Protein AF-A0A3L7Q7X4-F1 (afdb_monomer)

Mean predicted aligned error: 10.31 Å

Secondary structure (DSSP, 8-state):
--TTHHHHHHHIIIIIHHHHHHTT--HHHHHHHHHHT--TT---HHHHHHHHHTHHHHHHHHHHHTT-HHHHHHHHHHHHHHHHHHHHHH---TTHHHHHHHHHHHHHHHHHTTSSSGGG--TTS-HHHHHHHHHHHHHHHHHHTS-------PPP-----HHHHGGG----------

Structure (mmCIF, N/CA/C/O backbone):
data_AF-A0A3L7Q7X4-F1
#
_entry.id   AF-A0A3L7Q7X4-F1
#
loop_
_atom_site.group_PDB
_atom_site.id
_atom_site.type_symbol
_atom_site.label_atom_id
_atom_site.label_alt_id
_atom_site.label_comp_id
_atom_site.label_asym_id
_atom_site.label_entity_id
_atom_site.label_seq_id
_atom_site.pdbx_PDB_ins_code
_atom_site.Cartn_x
_atom_site.Cartn_y
_atom_site.Cartn_z
_atom_site.occupancy
_atom_site.B_iso_or_equiv
_atom_site.auth_seq_id
_atom_site.auth_comp_id
_atom_site.auth_asym_id
_atom_site.auth_atom_id
_atom_site.pdbx_PDB_model_num
ATOM 1 N N . MET A 1 1 ? -22.133 4.021 12.819 1.00 57.00 1 MET A N 1
ATOM 2 C CA . MET A 1 1 ? -20.906 3.279 12.451 1.00 57.00 1 MET A CA 1
ATOM 3 C C . MET A 1 1 ? -21.285 2.149 11.522 1.00 57.00 1 MET A C 1
ATOM 5 O O . MET A 1 1 ? -22.210 1.407 11.841 1.00 57.00 1 MET A O 1
ATOM 9 N N . LYS A 1 2 ? -20.624 2.045 10.367 1.00 69.38 2 LYS A N 1
ATOM 10 C CA . LYS A 1 2 ? -20.862 0.939 9.426 1.00 69.38 2 LYS A CA 1
ATOM 11 C C . LYS 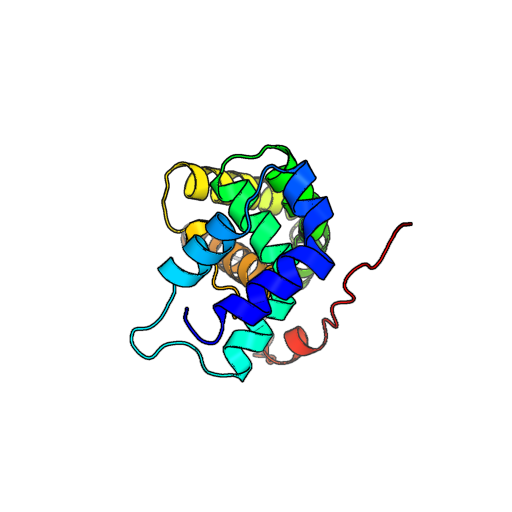A 1 2 ? -20.269 -0.351 10.011 1.00 69.38 2 LYS A C 1
ATOM 13 O O . LYS A 1 2 ? -19.273 -0.296 10.728 1.00 69.38 2 LYS A O 1
ATOM 18 N N . ARG A 1 3 ? -20.868 -1.514 9.714 1.00 80.25 3 ARG A N 1
ATOM 19 C CA . ARG A 1 3 ? -20.491 -2.822 10.307 1.00 80.25 3 ARG A CA 1
ATOM 20 C C . ARG A 1 3 ? -19.000 -3.175 10.164 1.00 80.25 3 ARG A C 1
ATOM 22 O O . ARG A 1 3 ? -18.473 -3.869 11.024 1.00 80.25 3 ARG A O 1
ATOM 29 N N . TRP A 1 4 ? -18.330 -2.676 9.125 1.00 86.00 4 TRP A N 1
ATOM 30 C CA . TRP A 1 4 ? -16.916 -2.942 8.831 1.00 86.00 4 TRP A CA 1
ATOM 31 C C . TRP A 1 4 ? -15.928 -2.010 9.559 1.00 86.00 4 TRP A C 1
ATOM 33 O O . TRP A 1 4 ? -14.766 -2.370 9.737 1.00 86.00 4 TRP A O 1
ATOM 43 N N . GLU A 1 5 ? -16.369 -0.839 10.033 1.00 90.12 5 GLU A N 1
ATOM 44 C CA . GLU A 1 5 ? -15.478 0.151 10.661 1.00 90.12 5 GLU A CA 1
ATOM 45 C C . GLU A 1 5 ? -14.975 -0.326 12.030 1.00 90.12 5 GLU A C 1
ATOM 47 O O . GLU A 1 5 ? -13.821 -0.091 12.382 1.00 90.12 5 GLU A O 1
ATOM 52 N N . THR A 1 6 ? -15.818 -1.009 12.814 1.00 90.06 6 THR A N 1
ATOM 53 C CA . THR A 1 6 ? -15.429 -1.506 14.146 1.00 90.06 6 THR A CA 1
ATOM 54 C C . THR A 1 6 ? -14.336 -2.581 14.067 1.00 90.06 6 THR A C 1
ATOM 56 O O . THR A 1 6 ? -13.335 -2.435 14.771 1.00 90.06 6 THR A O 1
ATOM 59 N N . PRO A 1 7 ? -14.464 -3.636 13.233 1.00 88.88 7 PRO A N 1
ATOM 60 C CA . PRO A 1 7 ? -13.389 -4.607 13.031 1.00 88.88 7 PRO A CA 1
ATOM 61 C C . PRO A 1 7 ? -12.086 -3.981 12.528 1.00 88.88 7 PRO A C 1
ATOM 63 O O . PRO A 1 7 ? -11.025 -4.325 13.044 1.00 88.88 7 PRO A O 1
ATOM 66 N N . LEU A 1 8 ? -12.157 -3.031 11.586 1.00 91.12 8 LEU A N 1
ATOM 67 C CA . LEU A 1 8 ? -10.970 -2.341 11.077 1.00 91.12 8 LEU A CA 1
ATOM 68 C C . LEU A 1 8 ? -10.269 -1.537 12.176 1.00 91.12 8 LEU A C 1
ATOM 70 O O . LEU A 1 8 ? -9.062 -1.659 12.347 1.00 91.12 8 LEU A O 1
ATOM 74 N N . ARG A 1 9 ? -11.020 -0.754 12.964 1.00 94.12 9 ARG A N 1
ATOM 75 C CA . ARG A 1 9 ? -10.455 0.010 14.089 1.00 94.12 9 ARG A CA 1
ATOM 76 C C . ARG A 1 9 ? -9.777 -0.903 15.106 1.00 94.12 9 ARG A C 1
ATOM 78 O O . ARG A 1 9 ? -8.709 -0.565 15.601 1.00 94.12 9 ARG A O 1
ATOM 85 N N . ARG A 1 10 ? -10.371 -2.064 15.404 1.00 93.25 10 ARG A N 1
ATOM 86 C CA . ARG A 1 10 ? -9.751 -3.052 16.300 1.00 93.25 10 ARG A CA 1
ATOM 87 C C . ARG A 1 10 ? -8.427 -3.566 15.738 1.00 93.25 10 ARG A C 1
ATOM 89 O O . ARG A 1 10 ? -7.438 -3.487 16.453 1.00 93.25 10 ARG A O 1
ATOM 96 N N . ALA A 1 11 ? -8.409 -4.008 14.479 1.00 92.00 11 ALA A N 1
ATOM 97 C CA . ALA A 1 11 ? -7.190 -4.486 13.821 1.00 92.00 11 ALA A CA 1
ATOM 98 C C . ALA A 1 11 ? -6.114 -3.397 13.724 1.00 92.00 11 ALA A C 1
ATOM 100 O O . ALA A 1 11 ? -4.935 -3.663 13.925 1.00 92.00 11 ALA A O 1
ATOM 101 N N . PHE A 1 12 ? -6.511 -2.141 13.503 1.00 95.19 12 PHE A N 1
ATOM 102 C CA . PHE A 1 12 ? -5.582 -1.016 13.517 1.00 95.19 12 PHE A CA 1
ATOM 103 C C . PHE A 1 12 ? -4.866 -0.917 14.864 1.00 95.19 12 PHE A C 1
ATOM 105 O O . PHE A 1 12 ? -3.643 -0.875 14.898 1.00 95.19 12 PHE A O 1
ATOM 112 N N . PHE A 1 13 ? -5.598 -0.915 15.981 1.00 93.88 13 PHE A N 1
ATOM 113 C CA . PHE A 1 13 ? -4.974 -0.782 17.299 1.00 93.88 13 PHE A CA 1
ATOM 114 C C . PHE A 1 13 ? -4.226 -2.041 17.752 1.00 93.88 13 PHE A C 1
ATOM 116 O O . PHE A 1 13 ? -3.233 -1.905 18.465 1.00 93.88 13 PHE A O 1
ATOM 123 N N . SER A 1 14 ? -4.667 -3.240 17.358 1.00 92.56 14 SER A N 1
ATOM 124 C CA . SER A 1 14 ? -3.994 -4.488 17.738 1.00 92.56 14 SER A CA 1
ATOM 125 C C . SER A 1 14 ? -2.744 -4.769 16.905 1.00 92.56 14 SER A C 1
ATOM 127 O O . SER A 1 14 ? -1.716 -5.135 17.472 1.00 92.56 14 SER A O 1
ATOM 129 N N . ASP A 1 15 ? -2.817 -4.558 15.589 1.00 90.44 15 ASP A N 1
ATOM 130 C CA . ASP A 1 15 ? -1.846 -5.116 14.640 1.00 90.44 15 ASP A CA 1
ATOM 131 C C . ASP A 1 15 ? -0.963 -4.027 14.015 1.00 90.44 15 ASP A C 1
ATOM 133 O O . ASP A 1 15 ? 0.223 -4.250 13.782 1.00 90.44 15 ASP A O 1
ATOM 137 N N . ALA A 1 16 ? -1.512 -2.829 13.775 1.00 92.69 16 ALA A N 1
ATOM 138 C CA . ALA A 1 16 ? -0.828 -1.763 13.037 1.00 92.69 16 ALA A CA 1
ATOM 139 C C . ALA A 1 16 ? -0.485 -0.521 13.874 1.00 92.69 16 ALA A C 1
ATOM 141 O O . ALA A 1 16 ? 0.232 0.350 13.396 1.00 92.69 16 ALA A O 1
ATOM 142 N N . GLY A 1 17 ? -0.954 -0.413 15.120 1.00 90.44 17 GLY A N 1
ATOM 143 C CA . GLY A 1 17 ? -0.965 0.854 15.860 1.00 90.44 17 GLY A CA 1
ATOM 144 C C . GLY A 1 17 ? 0.424 1.446 16.104 1.00 90.44 17 GLY A C 1
ATOM 145 O O . GLY A 1 17 ? 0.625 2.643 15.912 1.00 90.44 17 GLY A O 1
ATOM 146 N N . ARG A 1 18 ? 1.406 0.608 16.465 1.00 92.19 18 ARG A N 1
ATOM 147 C CA . ARG A 1 18 ? 2.806 1.044 16.632 1.00 92.19 18 ARG A CA 1
ATOM 148 C C . ARG A 1 18 ? 3.418 1.521 15.316 1.00 92.19 18 ARG A C 1
ATOM 150 O O . ARG A 1 18 ? 4.117 2.528 15.298 1.00 92.19 18 ARG A O 1
ATOM 157 N N . PHE A 1 19 ? 3.129 0.808 14.235 1.00 91.94 19 PHE A N 1
ATOM 158 C CA . PHE A 1 19 ? 3.625 1.125 12.903 1.00 91.94 19 PHE A CA 1
ATOM 159 C C . PHE A 1 19 ? 2.969 2.392 12.338 1.00 91.94 19 PHE A C 1
ATOM 161 O O . PHE A 1 19 ? 3.640 3.263 11.806 1.00 91.94 19 PHE A O 1
ATOM 168 N N . ALA A 1 20 ? 1.666 2.568 12.543 1.00 94.00 20 ALA A N 1
ATOM 169 C CA . ALA A 1 20 ? 0.952 3.781 12.164 1.00 94.00 20 ALA A CA 1
ATOM 170 C C . ALA A 1 20 ? 1.456 5.008 12.935 1.00 94.00 20 ALA A C 1
ATOM 172 O O . ALA A 1 20 ? 1.639 6.073 12.347 1.00 94.00 20 ALA A O 1
ATOM 173 N N . ALA A 1 21 ? 1.745 4.849 14.232 1.00 93.88 21 ALA A N 1
ATOM 174 C CA . ALA A 1 21 ? 2.273 5.922 15.067 1.00 93.88 21 ALA A CA 1
ATOM 175 C C . ALA A 1 21 ? 3.646 6.424 14.594 1.00 93.88 21 ALA A C 1
ATOM 177 O O . ALA A 1 21 ? 3.871 7.633 14.607 1.00 93.88 21 ALA A O 1
ATOM 178 N N . SER A 1 22 ? 4.542 5.543 14.127 1.00 92.06 22 SER A N 1
ATOM 179 C CA . SER A 1 22 ? 5.854 5.967 13.606 1.00 92.06 22 SER A CA 1
ATOM 180 C C . SER A 1 22 ? 5.760 6.778 12.308 1.00 92.06 22 SER A C 1
ATOM 182 O O . SER A 1 22 ? 6.694 7.507 11.981 1.00 92.06 22 SER A O 1
ATOM 184 N N . MET A 1 23 ? 4.633 6.686 11.596 1.00 92.31 23 MET A N 1
ATOM 185 C CA . MET A 1 23 ? 4.356 7.416 10.355 1.00 92.31 23 MET A CA 1
ATOM 186 C C . MET A 1 23 ? 3.348 8.564 10.531 1.00 92.31 23 MET A C 1
ATOM 188 O O . MET A 1 23 ? 3.027 9.240 9.559 1.00 92.31 23 MET A O 1
ATOM 192 N N . GLY A 1 24 ? 2.827 8.788 11.743 1.00 93.25 24 GLY A N 1
ATOM 193 C CA . GLY A 1 24 ? 1.806 9.810 12.005 1.00 93.25 24 GLY A CA 1
ATOM 194 C C . GLY A 1 24 ? 0.425 9.504 11.405 1.00 93.25 24 GLY A C 1
ATOM 195 O O . GLY A 1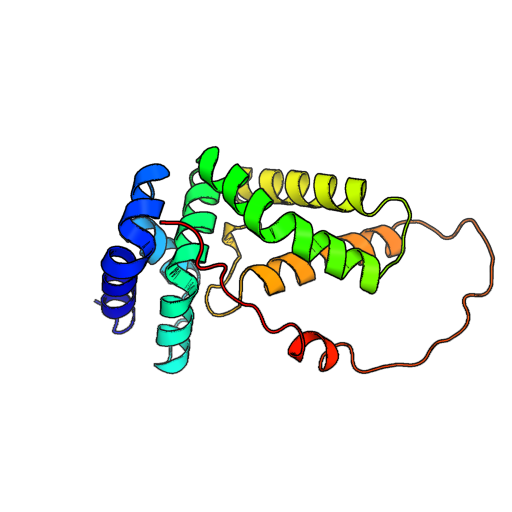 24 ? -0.407 10.403 11.297 1.00 93.25 24 GLY A O 1
ATOM 196 N N . VAL A 1 25 ? 0.158 8.250 11.032 1.00 96.12 25 VAL A N 1
ATOM 197 C CA . VAL A 1 25 ? -1.097 7.840 10.389 1.00 96.12 25 VAL A CA 1
ATOM 198 C C . VAL A 1 25 ? -2.160 7.553 11.444 1.00 96.12 25 VAL A C 1
ATOM 200 O O . VAL A 1 25 ? -1.963 6.747 12.353 1.00 96.12 25 VAL A O 1
ATOM 203 N N . SER A 1 26 ? -3.328 8.181 11.306 1.00 95.94 26 SER A N 1
ATOM 204 C CA . SER A 1 26 ? -4.474 7.928 12.180 1.00 95.94 26 SER A CA 1
ATOM 205 C C . SER A 1 26 ? -5.396 6.843 11.622 1.00 95.94 26 SER A C 1
ATOM 207 O O . SER A 1 26 ? -5.528 6.648 10.410 1.00 95.94 26 SER A O 1
ATOM 209 N N . VAL A 1 27 ? -6.117 6.169 12.520 1.00 95.62 27 VAL A N 1
ATOM 210 C CA . VAL A 1 27 ? -7.155 5.206 12.127 1.00 95.62 27 VAL A CA 1
ATOM 211 C C . VAL A 1 27 ? -8.274 5.868 11.318 1.00 95.62 27 VAL A C 1
ATOM 213 O O . VAL A 1 27 ? -8.853 5.243 10.433 1.00 95.62 27 VAL A O 1
ATOM 216 N N . ASP A 1 28 ? -8.567 7.142 11.589 1.00 95.56 28 ASP A N 1
ATOM 217 C CA . ASP A 1 28 ? -9.600 7.886 10.871 1.00 95.56 28 ASP A CA 1
ATOM 218 C C . ASP A 1 28 ? -9.199 8.148 9.419 1.00 95.56 28 ASP A C 1
ATOM 220 O O . ASP A 1 28 ? -10.060 8.090 8.544 1.00 95.56 28 ASP A O 1
ATOM 224 N N . ALA A 1 29 ? -7.906 8.342 9.145 1.00 95.00 29 ALA A N 1
ATOM 225 C CA . ALA A 1 29 ? -7.398 8.454 7.784 1.00 95.00 29 ALA A CA 1
ATOM 226 C C . ALA A 1 29 ? -7.536 7.130 7.011 1.00 95.00 29 ALA A C 1
ATOM 228 O O . ALA A 1 29 ? -8.025 7.129 5.884 1.00 95.00 29 ALA A O 1
ATOM 229 N N . CYS A 1 30 ? -7.231 5.993 7.647 1.00 94.75 30 CYS A N 1
ATOM 230 C CA . CYS A 1 30 ? -7.450 4.673 7.042 1.00 94.75 30 CYS A CA 1
ATOM 231 C C . CYS A 1 30 ? -8.944 4.424 6.757 1.00 94.75 30 CYS A C 1
ATOM 233 O O . CYS A 1 30 ? -9.316 3.941 5.690 1.00 94.75 30 CYS A O 1
ATOM 235 N N . VAL A 1 31 ? -9.829 4.786 7.696 1.00 94.31 31 VAL A N 1
ATOM 236 C CA . VAL A 1 31 ? -11.287 4.691 7.506 1.00 94.31 31 VAL A CA 1
ATOM 237 C C . VAL A 1 31 ? -11.758 5.616 6.382 1.00 94.31 31 VAL A C 1
ATOM 239 O O . VAL A 1 31 ? -12.635 5.223 5.614 1.00 94.31 31 VAL A O 1
ATOM 242 N N . ALA A 1 32 ? -11.198 6.822 6.268 1.00 93.12 32 ALA A N 1
ATOM 243 C CA . ALA A 1 32 ? -11.519 7.759 5.196 1.00 93.12 32 ALA A CA 1
ATOM 244 C C . ALA A 1 32 ? -11.122 7.205 3.819 1.00 93.12 32 ALA A C 1
ATOM 246 O O . ALA A 1 32 ? -11.944 7.258 2.907 1.00 93.12 32 ALA A O 1
ATOM 247 N N . HIS A 1 33 ? -9.936 6.594 3.698 1.00 93.25 33 HIS A N 1
ATOM 248 C CA . HIS A 1 33 ? -9.483 5.923 2.472 1.00 93.25 33 HIS A CA 1
ATOM 249 C C . HIS A 1 33 ? -10.452 4.815 2.045 1.00 93.25 33 HIS A C 1
ATOM 251 O O . HIS A 1 33 ? -10.990 4.838 0.943 1.00 93.25 33 HIS A O 1
ATOM 257 N N . VAL A 1 34 ? -10.777 3.889 2.956 1.00 92.81 34 VAL A N 1
ATOM 258 C CA . VAL A 1 34 ? -11.727 2.795 2.674 1.00 92.81 34 VAL A CA 1
ATOM 259 C C . VAL A 1 34 ? -13.118 3.335 2.319 1.00 92.81 34 VAL A C 1
ATOM 261 O O . VAL A 1 34 ? -13.813 2.782 1.468 1.00 92.81 34 VAL A O 1
ATOM 264 N N . ARG A 1 35 ? -13.545 4.428 2.962 1.00 90.81 35 ARG A N 1
ATOM 265 C CA . ARG A 1 35 ? -14.847 5.052 2.705 1.00 90.81 35 ARG A CA 1
ATOM 266 C C . ARG A 1 35 ? -14.909 5.728 1.337 1.00 90.81 35 ARG A C 1
ATOM 268 O O . ARG A 1 35 ? -15.970 5.684 0.726 1.00 90.81 35 ARG A O 1
ATOM 275 N N . ALA A 1 36 ? -13.817 6.322 0.861 1.00 89.69 36 ALA A N 1
ATOM 276 C CA . ALA A 1 36 ? -13.752 6.924 -0.472 1.00 89.69 36 ALA A CA 1
ATOM 277 C C . ALA A 1 36 ? -13.954 5.887 -1.592 1.00 89.69 36 ALA A C 1
ATOM 279 O O . ALA A 1 36 ? -14.452 6.220 -2.661 1.00 89.69 36 ALA A O 1
ATOM 280 N N . LEU A 1 37 ? -13.624 4.624 -1.313 1.00 84.56 37 LEU A N 1
ATOM 281 C CA . LEU A 1 37 ? -13.737 3.494 -2.238 1.00 84.56 37 LEU A CA 1
ATOM 282 C C . LEU A 1 37 ? -15.029 2.688 -2.052 1.00 84.56 37 LEU A C 1
ATOM 284 O O . LEU A 1 37 ? -15.232 1.660 -2.699 1.00 84.56 37 LEU A O 1
ATOM 288 N N . GLN A 1 38 ? -15.887 3.105 -1.120 1.00 80.44 38 GLN A N 1
ATOM 289 C CA . GLN A 1 38 ? -17.046 2.322 -0.736 1.00 80.44 38 GLN A CA 1
ATOM 290 C C . GLN A 1 38 ? -18.099 2.287 -1.863 1.00 80.44 38 GLN A C 1
ATOM 292 O O . GLN A 1 38 ? -18.556 3.346 -2.289 1.00 80.44 38 GLN A O 1
ATOM 297 N N . PRO A 1 39 ? -18.587 1.096 -2.262 1.00 71.75 39 PRO A N 1
ATOM 298 C CA . PRO A 1 39 ? -19.750 0.988 -3.137 1.00 71.75 39 PRO A CA 1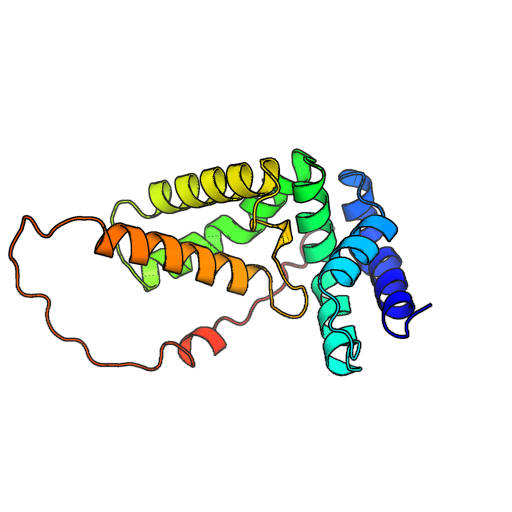
ATOM 299 C C . PRO A 1 39 ? -21.037 1.380 -2.393 1.00 71.75 39 PRO A C 1
ATOM 301 O O . PRO A 1 39 ? -21.158 1.159 -1.182 1.00 71.75 39 PRO A O 1
ATOM 304 N N . ASP A 1 40 ? -22.040 1.883 -3.118 1.00 68.81 40 ASP A N 1
ATOM 305 C CA . ASP A 1 40 ? -23.328 2.324 -2.551 1.00 68.81 40 ASP A CA 1
ATOM 306 C C . ASP A 1 40 ? -24.025 1.238 -1.708 1.00 68.81 40 ASP A C 1
ATOM 308 O O . ASP A 1 40 ? -24.649 1.530 -0.687 1.00 68.81 40 ASP A O 1
ATOM 312 N N . ALA A 1 41 ? -23.844 -0.035 -2.076 1.00 72.88 41 ALA A N 1
ATOM 313 C CA . ALA A 1 41 ? -24.385 -1.199 -1.369 1.00 72.88 41 ALA A CA 1
ATOM 314 C C . ALA A 1 41 ? -23.648 -1.556 -0.055 1.00 72.88 41 ALA A C 1
ATOM 316 O O . ALA A 1 41 ? -24.140 -2.363 0.735 1.00 72.88 41 ALA A O 1
ATOM 317 N N . GLY A 1 42 ? -22.484 -0.954 0.210 1.00 82.31 42 GLY A N 1
ATOM 318 C CA . GLY A 1 42 ? -21.602 -1.318 1.321 1.00 82.31 42 GLY A CA 1
ATOM 319 C C . GLY A 1 42 ? -20.797 -2.600 1.083 1.00 82.31 42 GLY A C 1
ATOM 320 O O . GLY A 1 42 ? -20.834 -3.181 0.005 1.00 82.31 42 GLY A O 1
ATOM 321 N N . PHE A 1 43 ? -20.035 -3.019 2.099 1.00 84.88 43 PHE A N 1
ATOM 322 C CA . PHE A 1 43 ? -19.193 -4.219 2.036 1.00 84.88 43 PHE A CA 1
ATOM 323 C C . PHE A 1 43 ? -19.898 -5.432 2.640 1.00 84.88 43 PHE A C 1
ATOM 325 O O . PHE A 1 43 ? -20.518 -5.342 3.706 1.00 84.88 43 PHE A O 1
ATOM 332 N N . SER A 1 44 ? -19.737 -6.580 1.989 1.00 87.69 44 SER A N 1
ATOM 333 C CA . SER A 1 44 ? -20.052 -7.886 2.563 1.00 87.69 44 SER A CA 1
ATOM 334 C C . SER A 1 44 ? -19.142 -8.209 3.759 1.00 87.69 44 SER A C 1
ATOM 336 O O . SER A 1 44 ? -18.119 -7.563 3.991 1.00 87.69 44 SER A O 1
ATOM 338 N N . VAL A 1 45 ? -19.500 -9.239 4.534 1.00 86.81 45 VAL A N 1
ATOM 339 C CA . VAL A 1 45 ? -18.686 -9.702 5.676 1.00 86.81 45 VAL A CA 1
ATOM 340 C C . VAL A 1 45 ? -17.294 -10.143 5.217 1.00 86.81 45 VAL A C 1
ATOM 342 O O . VAL A 1 45 ? -16.302 -9.770 5.833 1.00 86.81 45 VAL A O 1
ATOM 345 N N . PHE A 1 46 ? -17.219 -10.868 4.099 1.00 88.00 46 PHE A N 1
ATOM 346 C CA . PHE A 1 46 ? -15.957 -11.339 3.533 1.00 88.00 46 PHE A CA 1
ATOM 347 C C . PHE A 1 46 ? -15.053 -10.182 3.082 1.00 88.00 46 PHE A C 1
ATOM 349 O O . PHE A 1 46 ? -13.857 -10.172 3.375 1.00 88.00 46 PHE A O 1
ATOM 356 N N . GLU A 1 47 ? -15.617 -9.171 2.417 1.00 89.38 47 GLU A N 1
ATOM 357 C CA . GLU A 1 47 ? -14.857 -7.977 2.027 1.00 89.38 47 GLU A CA 1
ATOM 358 C C . GLU A 1 47 ? -14.374 -7.204 3.254 1.00 89.38 47 GLU A C 1
ATOM 360 O O . GLU A 1 47 ? -13.221 -6.792 3.294 1.00 89.38 47 GLU A O 1
ATOM 365 N N . ALA A 1 48 ? -15.213 -7.057 4.283 1.00 88.56 48 ALA A N 1
ATOM 366 C CA . ALA A 1 48 ? -14.819 -6.406 5.529 1.00 88.56 48 ALA A CA 1
ATOM 367 C C . ALA A 1 48 ? -13.658 -7.137 6.228 1.00 88.56 48 ALA A C 1
ATOM 369 O O . ALA A 1 48 ? -12.745 -6.485 6.734 1.00 88.56 48 ALA A O 1
ATOM 370 N N . ASP A 1 49 ? -13.661 -8.473 6.228 1.00 90.19 49 ASP A N 1
ATOM 371 C CA . ASP A 1 49 ? -12.549 -9.271 6.752 1.00 90.19 49 ASP A CA 1
ATOM 372 C C . ASP A 1 49 ? -11.280 -9.151 5.905 1.00 90.19 49 ASP A C 1
ATOM 374 O O . ASP A 1 49 ? -10.182 -9.086 6.458 1.00 90.19 49 ASP A O 1
ATOM 378 N N . THR A 1 50 ? -11.419 -9.058 4.584 1.00 90.81 50 THR A N 1
ATOM 379 C CA . THR A 1 50 ? -10.279 -8.832 3.683 1.00 90.81 50 THR A CA 1
ATOM 380 C C . THR A 1 50 ? -9.647 -7.464 3.941 1.00 90.81 50 THR A C 1
ATOM 382 O O . THR A 1 50 ? -8.446 -7.372 4.176 1.00 90.81 50 THR A O 1
ATOM 385 N N . ILE A 1 51 ? -10.466 -6.412 4.023 1.00 91.25 51 ILE A N 1
ATOM 386 C CA . ILE A 1 51 ? -10.023 -5.049 4.350 1.00 91.25 51 ILE A CA 1
ATOM 387 C C . ILE A 1 51 ? -9.319 -5.021 5.712 1.00 91.25 51 ILE A C 1
ATOM 389 O O . ILE A 1 51 ? -8.288 -4.370 5.872 1.00 91.25 51 ILE A O 1
ATOM 393 N N . ARG A 1 52 ? -9.854 -5.750 6.700 1.00 91.81 52 ARG A N 1
ATOM 394 C CA . ARG A 1 52 ? -9.244 -5.891 8.027 1.00 91.81 52 ARG A CA 1
ATOM 395 C C . ARG A 1 52 ? -7.868 -6.557 7.954 1.00 91.81 52 ARG A C 1
ATOM 397 O O . ARG A 1 52 ? -6.953 -6.107 8.635 1.00 91.81 52 ARG A O 1
ATOM 404 N N . ALA A 1 53 ? -7.717 -7.612 7.155 1.00 90.69 53 ALA A N 1
ATOM 405 C CA . ALA A 1 53 ? -6.438 -8.299 6.974 1.00 90.69 53 ALA A CA 1
ATOM 406 C C . ALA A 1 53 ? -5.378 -7.402 6.306 1.00 90.69 53 ALA A C 1
ATOM 408 O O . ALA A 1 53 ? -4.192 -7.540 6.590 1.00 90.69 53 ALA A O 1
ATOM 409 N N . SER A 1 54 ? -5.804 -6.440 5.485 1.00 93.00 54 SER A N 1
ATOM 410 C CA . SER A 1 54 ? -4.942 -5.463 4.810 1.00 93.00 54 SER A CA 1
ATOM 411 C C . SER A 1 54 ? -4.651 -4.199 5.632 1.00 93.00 54 SER A C 1
ATOM 413 O O . SER A 1 54 ? -4.245 -3.184 5.071 1.00 93.00 54 SER A O 1
ATOM 415 N N . VAL A 1 55 ? -4.838 -4.211 6.958 1.00 94.81 55 VAL A N 1
ATOM 416 C CA . VAL A 1 55 ? -4.691 -2.998 7.786 1.00 94.81 55 VAL A CA 1
ATOM 417 C C . VAL A 1 55 ? -3.275 -2.403 7.778 1.00 94.81 55 VAL A C 1
ATOM 419 O O . VAL A 1 55 ? -3.132 -1.184 7.797 1.00 94.81 55 VAL A O 1
ATOM 422 N N . LEU A 1 56 ? -2.228 -3.231 7.705 1.00 94.62 56 LEU A N 1
ATOM 423 C CA . LEU A 1 56 ? -0.841 -2.752 7.610 1.00 94.62 56 LEU A CA 1
ATOM 424 C C . LEU A 1 56 ? -0.575 -2.064 6.265 1.00 94.62 56 LEU A C 1
ATOM 426 O O . LEU A 1 56 ? -0.027 -0.963 6.236 1.00 94.62 56 LEU A O 1
ATOM 430 N N . ASP A 1 57 ? -1.039 -2.674 5.174 1.00 95.38 57 ASP A N 1
ATOM 431 C CA . ASP A 1 57 ? -0.972 -2.098 3.828 1.00 95.38 57 ASP A CA 1
ATOM 432 C C . ASP A 1 57 ? -1.764 -0.780 3.757 1.00 95.38 57 ASP A C 1
ATOM 434 O O . ASP A 1 57 ? -1.302 0.198 3.174 1.00 95.38 57 ASP A O 1
ATOM 438 N N . LEU A 1 58 ? -2.926 -0.710 4.420 1.00 95.62 58 LEU A N 1
ATOM 439 C CA . LEU A 1 58 ? -3.716 0.520 4.551 1.00 95.62 58 LEU A CA 1
ATOM 440 C C . LEU A 1 58 ? -2.957 1.633 5.255 1.00 95.62 58 LEU A C 1
ATOM 442 O O . LEU A 1 58 ? -3.014 2.777 4.806 1.00 95.62 58 LEU A O 1
ATOM 446 N N . VAL A 1 59 ? -2.235 1.317 6.325 1.00 96.81 59 VAL A N 1
ATOM 447 C CA . VAL A 1 59 ? -1.401 2.296 7.024 1.00 96.81 59 VAL A CA 1
ATOM 448 C C . VAL A 1 59 ? -0.275 2.798 6.120 1.00 96.81 59 VAL A C 1
ATOM 450 O O . VAL A 1 59 ? -0.073 4.008 6.044 1.00 96.81 59 VAL A O 1
ATOM 453 N N . LEU A 1 60 ? 0.406 1.906 5.391 1.00 95.94 60 LEU A N 1
ATOM 454 C CA . LEU A 1 60 ? 1.448 2.283 4.427 1.00 95.94 60 LEU A CA 1
ATOM 455 C C . LEU A 1 60 ? 0.914 3.206 3.339 1.00 95.94 60 LEU A C 1
ATOM 457 O O . LEU A 1 60 ? 1.475 4.273 3.097 1.00 95.94 60 LEU A O 1
ATOM 461 N N . VAL A 1 61 ? -0.182 2.805 2.698 1.00 96.88 61 VAL A N 1
ATOM 462 C CA . VAL A 1 61 ? -0.793 3.566 1.608 1.00 96.88 61 VAL A CA 1
ATOM 463 C C . VAL A 1 61 ? -1.276 4.922 2.101 1.00 96.88 61 VAL A C 1
ATOM 465 O O . VAL A 1 61 ? -0.961 5.938 1.487 1.00 96.88 61 VAL A O 1
ATOM 468 N N . THR A 1 62 ? -1.957 4.960 3.246 1.00 96.94 62 THR A N 1
ATOM 469 C CA . THR A 1 62 ? -2.426 6.216 3.843 1.00 96.94 62 THR A CA 1
ATOM 470 C C . THR A 1 62 ? -1.253 7.126 4.209 1.00 96.94 62 THR A C 1
ATOM 472 O O . THR A 1 62 ? -1.314 8.326 3.956 1.00 96.94 62 THR A O 1
ATOM 475 N N . GLY A 1 63 ? -0.161 6.574 4.745 1.00 96.25 63 GLY A N 1
ATOM 476 C CA . GLY A 1 63 ? 1.057 7.333 5.027 1.00 96.25 63 GLY A CA 1
ATOM 477 C C . GLY A 1 63 ? 1.688 7.918 3.762 1.00 96.25 63 GLY A C 1
ATOM 478 O O . GLY A 1 63 ? 2.063 9.087 3.751 1.00 96.25 63 GLY A O 1
ATOM 479 N N . CYS A 1 64 ? 1.745 7.148 2.672 1.00 96.62 64 CYS A N 1
ATOM 480 C CA . CYS A 1 64 ? 2.252 7.632 1.386 1.00 96.62 64 CYS A CA 1
ATOM 481 C C . CYS A 1 64 ? 1.378 8.755 0.812 1.00 96.62 64 CYS A C 1
ATOM 483 O O . CYS A 1 64 ? 1.905 9.757 0.335 1.00 96.62 64 CYS A O 1
ATOM 485 N N . VAL A 1 65 ? 0.053 8.606 0.907 1.00 95.44 65 VAL A N 1
ATOM 486 C CA . VAL A 1 65 ? -0.942 9.617 0.510 1.00 95.44 65 VAL A CA 1
ATOM 487 C C . VAL A 1 65 ? -0.822 10.898 1.343 1.00 95.44 65 VAL A C 1
ATOM 489 O O . VAL A 1 65 ? -1.027 11.990 0.827 1.00 95.44 65 VAL A O 1
ATOM 492 N N . GLN A 1 66 ? -0.451 10.787 2.619 1.00 94.06 66 GLN A N 1
ATOM 493 C CA . GLN A 1 66 ? -0.178 11.925 3.504 1.00 94.06 66 GLN A CA 1
ATOM 494 C C . GLN A 1 66 ? 1.246 12.487 3.353 1.00 94.06 66 GLN A C 1
ATOM 496 O O . GLN A 1 66 ? 1.659 13.335 4.143 1.00 94.06 66 GLN A O 1
ATOM 501 N N . HIS A 1 67 ? 1.997 12.024 2.350 1.00 92.69 67 HIS A N 1
ATOM 502 C CA . HIS A 1 67 ? 3.383 12.403 2.076 1.00 92.69 67 HIS A CA 1
ATOM 503 C C . HIS A 1 67 ? 4.356 12.130 3.235 1.00 92.69 67 HIS A C 1
ATOM 505 O O . HIS A 1 67 ? 5.363 12.824 3.378 1.00 92.69 67 HIS A O 1
ATOM 511 N N . ALA A 1 68 ? 4.100 11.106 4.056 1.00 92.75 68 ALA A N 1
ATOM 512 C CA . ALA A 1 68 ? 5.046 10.658 5.073 1.00 92.75 68 ALA A CA 1
ATOM 513 C C . ALA A 1 68 ? 6.271 9.999 4.394 1.00 92.75 68 ALA A C 1
ATOM 515 O O . ALA A 1 68 ? 6.124 8.945 3.764 1.00 92.75 68 ALA A O 1
ATOM 516 N N . PRO A 1 69 ? 7.497 10.554 4.517 1.00 90.12 69 PRO A N 1
ATOM 517 C CA . PRO A 1 69 ? 8.676 10.014 3.828 1.00 90.12 69 PRO A CA 1
ATOM 518 C C . PRO A 1 69 ? 9.020 8.577 4.244 1.00 90.12 69 PRO A C 1
ATOM 520 O O . PRO A 1 69 ? 9.498 7.773 3.437 1.00 90.12 69 PRO A O 1
ATOM 523 N N . GLN A 1 70 ? 8.755 8.239 5.509 1.00 93.06 70 GLN A N 1
ATOM 524 C CA . GLN A 1 70 ? 8.971 6.899 6.049 1.00 93.06 70 GLN A CA 1
ATOM 525 C C . GLN A 1 70 ? 8.055 5.876 5.370 1.00 93.06 70 GLN A C 1
ATOM 527 O O . GLN A 1 70 ? 8.511 4.785 5.047 1.00 93.06 70 GLN A O 1
ATOM 532 N N . ALA A 1 71 ? 6.802 6.240 5.080 1.00 94.94 71 ALA A N 1
ATOM 533 C CA . ALA A 1 71 ? 5.842 5.337 4.451 1.00 94.94 71 ALA A CA 1
ATOM 534 C C . ALA A 1 71 ? 6.287 4.929 3.039 1.00 94.94 71 ALA A C 1
ATOM 536 O O . ALA A 1 71 ? 6.251 3.748 2.702 1.00 94.94 71 ALA A O 1
ATOM 537 N N . TRP A 1 72 ? 6.797 5.877 2.244 1.00 95.00 72 TRP A N 1
ATOM 538 C CA . TRP A 1 72 ? 7.362 5.585 0.921 1.00 95.00 72 TRP A CA 1
ATOM 539 C C . TRP A 1 72 ? 8.597 4.689 0.991 1.00 95.00 72 TRP A C 1
ATOM 541 O O . TRP A 1 72 ? 8.758 3.785 0.168 1.00 95.00 72 TRP A O 1
ATOM 551 N N . SER A 1 73 ? 9.461 4.929 1.977 1.00 94.00 73 SER A N 1
ATOM 552 C CA . SER A 1 73 ? 10.664 4.122 2.192 1.00 94.00 73 SER A CA 1
ATOM 553 C C . SER A 1 73 ? 10.299 2.678 2.546 1.00 94.00 73 SER A C 1
ATOM 555 O O . SER A 1 73 ? 10.816 1.746 1.931 1.00 94.00 73 SER A O 1
ATOM 557 N N . GLU A 1 74 ? 9.348 2.494 3.463 1.00 94.75 74 GLU A N 1
ATOM 558 C CA . GLU A 1 74 ? 8.835 1.183 3.866 1.00 94.75 74 GLU A CA 1
ATOM 559 C C . GLU A 1 74 ? 8.108 0.467 2.727 1.00 94.75 74 GLU A C 1
ATOM 561 O O . GLU A 1 74 ? 8.371 -0.705 2.460 1.00 94.75 74 GLU A O 1
ATOM 566 N N . LEU A 1 75 ? 7.252 1.173 1.985 1.00 95.62 75 LEU A N 1
ATOM 567 C CA . LEU A 1 75 ? 6.546 0.611 0.836 1.00 95.62 75 LEU A CA 1
ATOM 568 C C . LEU A 1 75 ? 7.538 0.071 -0.208 1.00 95.62 75 LEU A C 1
ATOM 570 O O . LEU A 1 75 ? 7.423 -1.072 -0.663 1.00 95.62 75 LEU A O 1
ATOM 574 N N . ARG A 1 76 ? 8.558 0.866 -0.555 1.00 95.44 76 ARG A N 1
ATOM 575 C CA . ARG A 1 76 ? 9.616 0.436 -1.477 1.00 95.44 76 ARG A CA 1
ATOM 576 C C . ARG A 1 76 ? 10.389 -0.751 -0.910 1.00 95.44 76 ARG A C 1
ATOM 578 O O . ARG A 1 76 ? 10.606 -1.713 -1.648 1.00 95.44 76 ARG A O 1
ATOM 585 N N . LEU A 1 77 ? 10.775 -0.722 0.364 1.00 93.06 77 LEU A N 1
ATOM 586 C CA . LEU A 1 77 ? 11.515 -1.810 1.009 1.00 93.06 77 LEU A CA 1
ATOM 587 C C . LEU A 1 77 ? 10.738 -3.135 0.952 1.00 93.06 77 LEU A C 1
ATOM 589 O O . LEU A 1 77 ? 11.290 -4.170 0.575 1.00 93.06 77 LEU A O 1
ATOM 593 N N . GLN A 1 78 ? 9.443 -3.099 1.263 1.00 92.31 78 GLN A N 1
ATOM 594 C CA . GLN A 1 78 ? 8.605 -4.294 1.349 1.00 92.31 78 GLN A CA 1
ATOM 595 C C . GLN A 1 78 ? 8.267 -4.897 -0.021 1.00 92.31 78 GLN A C 1
ATOM 597 O O . GLN A 1 78 ? 8.140 -6.123 -0.139 1.00 92.31 78 GLN A O 1
ATOM 602 N N . HIS A 1 79 ? 8.139 -4.075 -1.067 1.00 94.06 79 HIS A N 1
ATOM 603 C CA . HIS A 1 79 ? 7.621 -4.535 -2.360 1.00 94.06 79 HIS A CA 1
ATOM 604 C C . HIS A 1 79 ? 8.648 -4.577 -3.496 1.00 94.06 79 HIS A C 1
ATOM 606 O O . HIS A 1 79 ? 8.469 -5.372 -4.417 1.00 94.06 79 HIS A O 1
ATOM 612 N N . SER A 1 80 ? 9.743 -3.809 -3.450 1.00 92.12 80 SER A N 1
ATOM 613 C CA . SER A 1 80 ? 10.663 -3.693 -4.600 1.00 92.12 80 SER A CA 1
ATOM 614 C C . SER A 1 80 ? 11.287 -5.017 -5.021 1.00 92.12 80 SER A C 1
ATOM 616 O O . SER A 1 80 ? 11.402 -5.288 -6.215 1.00 92.12 80 SER A O 1
ATOM 618 N N . TRP A 1 81 ? 11.683 -5.858 -4.062 1.00 89.00 81 TRP A N 1
ATOM 619 C CA . TRP A 1 81 ? 12.302 -7.145 -4.379 1.00 89.00 81 TRP A CA 1
ATOM 620 C C . TRP A 1 81 ? 11.315 -8.089 -5.078 1.00 89.00 81 TRP A C 1
ATOM 622 O O . TRP A 1 81 ? 11.660 -8.680 -6.098 1.00 89.00 81 TRP A O 1
ATOM 632 N N . ARG A 1 82 ? 10.066 -8.146 -4.592 1.00 86.69 82 ARG A N 1
ATOM 633 C CA . ARG A 1 82 ? 8.992 -8.978 -5.160 1.00 86.69 82 ARG A CA 1
ATOM 634 C C . ARG A 1 82 ? 8.609 -8.510 -6.552 1.00 86.69 82 ARG A C 1
ATOM 636 O O . ARG A 1 82 ? 8.449 -9.319 -7.457 1.00 86.69 82 ARG A O 1
ATOM 643 N N . LEU A 1 83 ? 8.484 -7.197 -6.733 1.00 91.06 83 LEU A N 1
ATOM 644 C CA . LEU A 1 83 ? 8.181 -6.611 -8.034 1.00 91.06 83 LEU A CA 1
ATOM 645 C C . LEU A 1 83 ? 9.305 -6.878 -9.036 1.00 91.06 83 LEU A C 1
ATOM 647 O O . LEU A 1 83 ? 9.028 -7.215 -10.182 1.00 91.06 83 LEU A O 1
ATOM 651 N N . ARG A 1 84 ? 10.569 -6.794 -8.604 1.00 88.75 84 ARG A N 1
ATOM 652 C CA . ARG A 1 84 ? 11.722 -7.120 -9.451 1.00 88.75 84 ARG A CA 1
ATOM 653 C C . ARG A 1 84 ? 11.738 -8.594 -9.852 1.00 88.75 84 ARG A C 1
ATOM 655 O O . ARG A 1 84 ? 12.005 -8.893 -11.010 1.00 88.75 84 ARG A O 1
ATOM 662 N N . GLU A 1 85 ? 11.450 -9.503 -8.927 1.00 86.50 85 GLU A N 1
ATOM 663 C CA . GLU A 1 85 ? 11.353 -10.939 -9.213 1.00 86.50 85 GLU A CA 1
ATOM 664 C C . GLU A 1 85 ? 10.212 -11.245 -10.194 1.00 86.50 85 GLU A C 1
ATOM 666 O O . GLU A 1 85 ? 10.422 -11.913 -11.210 1.00 86.50 85 GLU A O 1
ATOM 671 N N . ALA A 1 86 ? 9.030 -10.678 -9.948 1.00 86.00 86 ALA A N 1
ATOM 672 C CA . ALA A 1 86 ? 7.871 -10.834 -10.817 1.00 86.00 86 ALA A CA 1
ATOM 673 C C . ALA A 1 86 ? 8.139 -10.262 -12.223 1.00 86.00 86 ALA A C 1
ATOM 675 O O . ALA A 1 86 ? 7.835 -10.906 -13.227 1.00 86.00 86 ALA A O 1
ATOM 676 N N . LEU A 1 87 ? 8.786 -9.095 -12.308 1.00 85.56 87 LEU A N 1
ATOM 677 C CA . LEU A 1 87 ? 9.185 -8.471 -13.569 1.00 85.56 87 LEU A CA 1
ATOM 678 C C . LEU A 1 87 ? 10.220 -9.295 -14.331 1.00 85.56 87 LEU A C 1
ATOM 680 O O . LEU A 1 87 ? 10.077 -9.466 -15.536 1.00 85.56 87 LEU A O 1
ATOM 684 N N . ASN A 1 88 ? 11.236 -9.826 -13.652 1.00 83.56 88 ASN A N 1
ATOM 685 C CA . ASN A 1 88 ? 12.258 -10.658 -14.288 1.00 83.56 88 ASN A CA 1
ATOM 686 C C . ASN A 1 88 ? 11.682 -11.972 -14.826 1.00 83.56 88 ASN A C 1
ATOM 688 O O . ASN A 1 88 ? 12.138 -12.450 -15.862 1.00 83.56 88 ASN A O 1
ATOM 692 N N . THR A 1 89 ? 10.683 -12.529 -14.141 1.00 83.56 89 THR A N 1
ATOM 693 C CA . THR A 1 89 ? 9.974 -13.739 -14.579 1.00 83.56 89 THR A CA 1
ATOM 694 C C . THR A 1 89 ? 9.130 -13.455 -15.820 1.00 83.56 89 THR A C 1
ATOM 696 O O . THR A 1 89 ? 9.210 -14.177 -16.808 1.00 83.56 89 THR A O 1
ATOM 699 N N . TRP A 1 90 ? 8.359 -12.366 -15.798 1.00 79.44 90 TRP A N 1
ATOM 700 C CA . TRP A 1 90 ? 7.474 -11.990 -16.902 1.00 79.44 90 TRP A CA 1
ATOM 701 C C . TRP A 1 90 ? 8.226 -11.442 -18.126 1.00 79.44 90 TRP A C 1
ATOM 703 O O . TRP A 1 90 ? 7.846 -11.667 -19.274 1.00 79.44 90 TRP A O 1
ATOM 713 N N . SER A 1 91 ? 9.301 -10.696 -17.892 1.00 77.12 91 SER A N 1
ATOM 714 C CA . SER A 1 91 ? 10.103 -10.043 -18.916 1.00 77.12 91 SER A CA 1
ATOM 715 C C . SER A 1 91 ? 11.572 -10.010 -18.488 1.00 77.12 91 SER A C 1
ATOM 717 O O . SER A 1 91 ? 12.037 -8.989 -17.960 1.00 77.12 91 SER A O 1
ATOM 719 N N . PRO A 1 92 ? 12.340 -11.072 -18.780 1.00 72.12 92 PRO A N 1
ATOM 720 C CA . PRO A 1 92 ? 13.771 -11.083 -18.529 1.00 72.12 92 PRO A CA 1
ATOM 721 C C . PRO A 1 92 ? 14.446 -10.037 -19.425 1.00 72.12 92 PRO A C 1
ATOM 723 O O . PRO A 1 92 ? 14.742 -10.265 -20.596 1.00 72.12 92 PRO A O 1
ATOM 726 N N . SER A 1 93 ? 14.648 -8.843 -18.874 1.00 68.69 93 SER A N 1
ATOM 727 C CA . SER A 1 93 ? 15.287 -7.706 -19.530 1.00 68.69 93 SER A CA 1
ATOM 728 C C . SER A 1 93 ? 16.455 -7.230 -18.675 1.00 68.69 93 SER A C 1
ATOM 730 O O . SER A 1 93 ? 16.392 -7.275 -17.446 1.00 68.69 93 SER A O 1
ATOM 732 N N . ARG A 1 94 ? 17.534 -6.759 -19.314 1.00 64.06 94 ARG A N 1
ATOM 733 C CA . ARG A 1 94 ? 18.709 -6.231 -18.593 1.00 64.06 94 ARG A CA 1
ATOM 734 C C . ARG A 1 94 ? 18.386 -4.996 -17.741 1.00 64.06 94 ARG A C 1
ATOM 736 O O . ARG A 1 94 ? 19.111 -4.730 -16.789 1.00 64.06 94 ARG A O 1
ATOM 743 N N . ASP A 1 95 ? 17.281 -4.309 -18.027 1.00 77.31 95 ASP A N 1
ATOM 744 C CA . ASP A 1 95 ? 16.925 -3.023 -17.417 1.00 77.31 95 ASP A CA 1
ATOM 745 C C . ASP A 1 95 ? 15.848 -3.124 -16.322 1.00 77.31 95 ASP A C 1
ATOM 747 O O . ASP A 1 95 ? 15.277 -2.106 -15.926 1.00 77.31 95 ASP A O 1
ATOM 751 N N . GLY A 1 96 ? 15.565 -4.322 -15.795 1.00 78.56 96 GLY A N 1
ATOM 752 C CA . GLY A 1 96 ? 14.525 -4.520 -14.774 1.00 78.56 96 GLY A CA 1
ATOM 753 C C . GLY A 1 96 ? 14.700 -3.629 -13.534 1.00 78.56 96 GLY A C 1
ATOM 754 O O . GLY A 1 96 ? 13.726 -3.130 -12.982 1.00 78.56 96 GLY A O 1
ATOM 755 N N . GLY A 1 97 ? 15.943 -3.338 -13.131 1.00 83.62 97 GLY A N 1
ATOM 756 C CA . GLY A 1 97 ? 16.222 -2.392 -12.045 1.00 83.62 97 GLY A CA 1
ATOM 757 C C . GLY A 1 97 ? 15.749 -0.965 -12.348 1.00 83.62 97 GLY A C 1
ATOM 758 O O . GLY A 1 97 ? 15.080 -0.359 -11.517 1.00 83.62 97 GLY A O 1
ATOM 759 N N . LEU A 1 98 ? 16.039 -0.456 -13.549 1.00 86.69 98 LEU A N 1
ATOM 760 C CA . LEU A 1 98 ? 15.632 0.887 -13.977 1.00 86.69 98 LEU A CA 1
ATOM 761 C C . LEU A 1 98 ? 14.113 0.999 -14.142 1.00 86.69 98 LEU A C 1
ATOM 763 O O . LEU A 1 98 ? 13.545 2.043 -13.832 1.00 86.69 98 LEU A O 1
ATOM 767 N N . GLN A 1 99 ? 13.452 -0.064 -14.608 1.00 87.75 99 GLN A N 1
ATOM 768 C CA . GLN A 1 99 ? 11.991 -0.0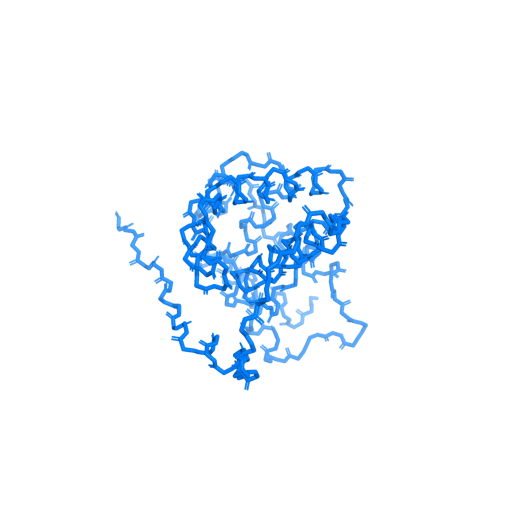99 -14.726 1.00 87.75 99 GLN A CA 1
ATOM 769 C C . GLN A 1 99 ? 11.312 0.012 -13.356 1.00 87.75 99 GLN A C 1
ATOM 771 O O . GLN A 1 99 ? 10.356 0.767 -13.218 1.00 87.75 99 GLN A O 1
ATOM 776 N N . ILE A 1 100 ? 11.848 -0.663 -12.334 1.00 91.62 100 ILE A N 1
ATOM 777 C CA . ILE A 1 100 ? 11.338 -0.567 -10.960 1.00 91.62 100 ILE A CA 1
ATOM 778 C C . ILE A 1 100 ? 11.519 0.847 -10.384 1.00 91.62 100 ILE A C 1
ATOM 780 O O . ILE A 1 100 ? 10.586 1.385 -9.795 1.00 91.62 100 ILE A O 1
ATOM 784 N N . GLU A 1 101 ? 12.679 1.483 -10.578 1.00 92.00 101 GLU A N 1
ATOM 785 C CA . GLU A 1 101 ? 12.901 2.855 -10.082 1.00 92.00 101 GLU A CA 1
ATOM 786 C C . GLU A 1 101 ? 12.001 3.891 -10.770 1.00 92.00 101 GLU A C 1
ATOM 788 O O . GLU A 1 101 ? 11.499 4.815 -10.121 1.00 92.00 101 GLU A O 1
ATOM 793 N N . ARG A 1 102 ? 11.757 3.721 -12.077 1.00 92.31 102 ARG A N 1
ATOM 794 C CA . ARG A 1 102 ? 10.803 4.551 -12.827 1.00 92.31 102 ARG A CA 1
ATOM 795 C C . ARG A 1 102 ? 9.385 4.352 -12.315 1.00 92.31 102 ARG A C 1
ATOM 797 O O . ARG A 1 102 ? 8.753 5.332 -11.947 1.00 92.31 102 ARG A O 1
ATOM 804 N N . PHE A 1 103 ? 8.948 3.100 -12.180 1.00 94.56 103 PHE A N 1
ATOM 805 C CA . PHE A 1 103 ? 7.633 2.759 -11.637 1.00 94.56 103 PHE A CA 1
ATOM 806 C C . PHE A 1 103 ? 7.371 3.449 -10.294 1.00 94.56 103 PHE A C 1
ATOM 808 O O . PHE A 1 103 ? 6.333 4.083 -10.118 1.00 94.56 103 PHE A O 1
ATOM 815 N N . TRP A 1 104 ? 8.321 3.382 -9.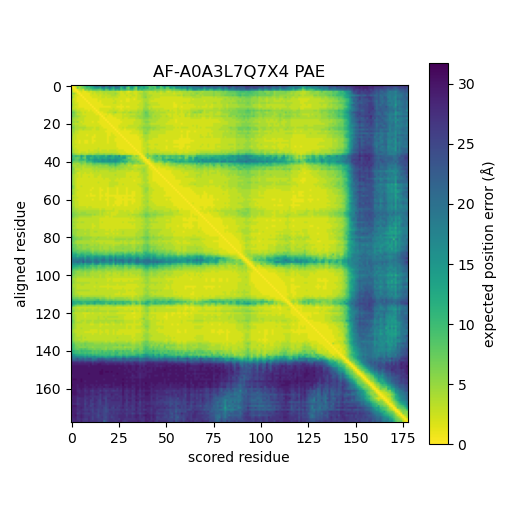357 1.00 95.88 104 TRP A N 1
ATOM 816 C CA . TRP A 1 104 ? 8.146 4.025 -8.056 1.00 95.88 104 TRP A CA 1
ATOM 817 C C . TRP A 1 104 ? 8.100 5.548 -8.134 1.00 95.88 104 TRP A C 1
ATOM 819 O O . TRP A 1 104 ? 7.312 6.166 -7.421 1.00 95.88 104 TRP A O 1
ATOM 829 N N . SER A 1 105 ? 8.940 6.149 -8.976 1.00 94.75 105 SER A N 1
ATOM 830 C CA . SER A 1 105 ? 8.945 7.598 -9.194 1.00 94.75 105 SER A CA 1
ATOM 831 C C . SER A 1 105 ? 7.625 8.074 -9.803 1.00 94.75 105 SER A C 1
ATOM 833 O O . SER A 1 105 ? 7.046 9.049 -9.329 1.00 94.75 105 SER A O 1
ATOM 835 N N . ASP A 1 106 ? 7.110 7.345 -10.793 1.00 94.62 106 ASP A N 1
ATOM 836 C CA . ASP A 1 106 ? 5.857 7.661 -11.475 1.00 94.62 106 ASP A CA 1
ATOM 837 C C . ASP A 1 106 ? 4.650 7.465 -10.550 1.00 94.62 106 ASP A C 1
ATOM 839 O O . ASP A 1 106 ? 3.766 8.320 -10.497 1.00 94.62 106 ASP A O 1
ATOM 843 N N . LEU A 1 107 ? 4.631 6.380 -9.766 1.00 95.94 107 LEU A N 1
ATOM 844 C CA . LEU A 1 107 ? 3.583 6.119 -8.778 1.00 95.94 107 LEU A CA 1
ATOM 845 C C . LEU A 1 107 ? 3.554 7.195 -7.686 1.00 95.94 107 LEU A C 1
ATOM 847 O O . LEU A 1 107 ? 2.474 7.639 -7.287 1.00 95.94 107 LEU A O 1
ATOM 851 N N . GLN A 1 108 ? 4.725 7.625 -7.210 1.00 96.00 108 GLN A N 1
ATOM 852 C CA . GLN A 1 108 ? 4.833 8.706 -6.236 1.00 96.00 108 GLN A CA 1
ATOM 853 C C . GLN A 1 108 ? 4.348 10.027 -6.821 1.00 96.00 108 GLN A C 1
ATOM 855 O O . GLN A 1 108 ? 3.475 10.658 -6.234 1.00 96.00 108 GLN A O 1
ATOM 860 N N . ALA A 1 109 ? 4.805 10.389 -8.020 1.00 94.50 109 ALA A N 1
ATOM 861 C CA . ALA A 1 109 ? 4.364 11.606 -8.688 1.00 94.50 109 ALA A CA 1
ATOM 862 C C . ALA A 1 109 ? 2.845 11.618 -8.950 1.00 94.50 109 ALA A C 1
ATOM 864 O O . ALA A 1 109 ? 2.198 12.638 -8.727 1.00 94.50 109 ALA A O 1
ATOM 865 N N . ALA A 1 110 ? 2.258 10.495 -9.379 1.00 93.88 110 ALA A N 1
ATOM 866 C CA . ALA A 1 110 ? 0.810 10.373 -9.567 1.00 93.88 110 ALA A CA 1
ATOM 867 C C . ALA A 1 110 ? 0.045 10.511 -8.239 1.00 93.88 110 ALA A C 1
ATOM 869 O O . ALA A 1 110 ? -0.982 11.186 -8.174 1.00 93.88 110 ALA A O 1
ATOM 870 N N . THR A 1 111 ? 0.562 9.912 -7.164 1.00 94.56 111 THR A N 1
ATOM 871 C CA . THR A 1 111 ? -0.028 10.030 -5.821 1.00 94.56 111 THR A CA 1
ATOM 872 C C . THR A 1 111 ? 0.036 11.471 -5.315 1.00 94.56 111 THR A C 1
ATOM 874 O O . THR A 1 111 ? -0.962 11.981 -4.805 1.00 94.56 111 THR A O 1
ATOM 877 N N . ASP A 1 112 ? 1.171 12.145 -5.515 1.00 92.81 112 ASP A N 1
ATOM 878 C CA . ASP A 1 112 ? 1.394 13.512 -5.051 1.00 92.81 112 ASP A CA 1
ATOM 879 C C . ASP A 1 112 ? 0.525 14.536 -5.795 1.00 92.81 112 ASP A C 1
ATOM 881 O O . ASP A 1 112 ? 0.063 15.510 -5.203 1.00 92.81 112 ASP A O 1
ATOM 885 N N . ARG A 1 113 ? 0.249 14.300 -7.084 1.00 91.12 113 ARG A N 1
ATOM 886 C CA . ARG A 1 113 ? -0.668 15.130 -7.885 1.00 91.12 113 ARG A CA 1
ATOM 887 C C . ARG A 1 113 ? -2.150 14.894 -7.567 1.00 91.12 113 ARG A C 1
ATOM 889 O O . ARG A 1 113 ? -2.997 15.584 -8.130 1.00 91.12 113 ARG A O 1
ATOM 896 N N . GLY A 1 114 ? -2.477 13.93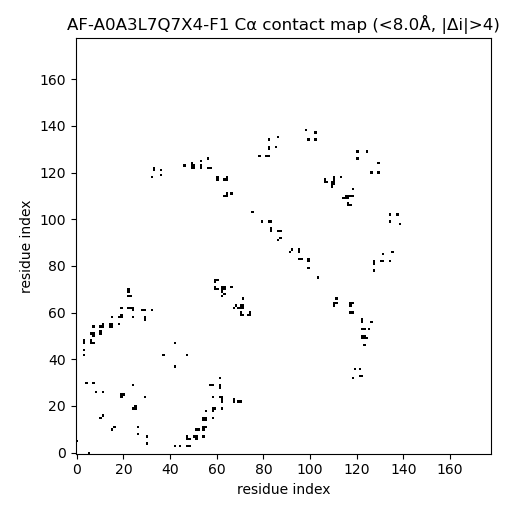5 -6.697 1.00 83.56 114 GLY A N 1
ATOM 897 C CA . GLY A 1 114 ? -3.863 13.538 -6.430 1.00 83.56 114 GLY A CA 1
ATOM 898 C C . GLY A 1 114 ? -4.536 12.849 -7.623 1.00 83.56 114 GLY A C 1
ATOM 899 O O . GLY A 1 114 ? -5.762 12.806 -7.700 1.00 83.56 114 GLY A O 1
ATOM 900 N N . GLU A 1 115 ? -3.746 12.325 -8.564 1.00 84.50 115 GLU A N 1
ATOM 901 C CA . GLU A 1 115 ? -4.237 11.457 -9.635 1.00 84.50 115 GLU A CA 1
ATOM 902 C C . GLU A 1 115 ? -4.557 10.056 -9.068 1.00 84.50 115 GLU A C 1
ATOM 904 O O . GLU A 1 115 ? -4.372 9.781 -7.878 1.00 84.50 115 GLU A O 1
ATOM 909 N N . LEU A 1 116 ? -5.025 9.141 -9.927 1.00 80.88 116 LEU A N 1
ATOM 910 C CA . LEU A 1 116 ? -5.280 7.718 -9.632 1.00 80.88 116 LEU A CA 1
ATOM 911 C C . LEU A 1 116 ? -3.976 6.924 -9.333 1.00 80.88 116 LEU A C 1
ATOM 913 O O . LEU A 1 116 ? -3.684 5.917 -9.970 1.00 80.88 116 LEU A O 1
ATOM 917 N N . GLY A 1 117 ? -3.171 7.391 -8.372 1.00 89.50 117 GLY A N 1
ATOM 918 C CA . GLY A 1 117 ? -2.020 6.704 -7.780 1.00 89.50 117 GLY A CA 1
ATOM 919 C C . GLY A 1 117 ? -2.441 5.807 -6.613 1.00 89.50 117 GLY A C 1
ATOM 920 O O . GLY A 1 117 ? -3.428 5.076 -6.702 1.00 89.50 117 GLY A O 1
ATOM 921 N N . LEU A 1 118 ? -1.736 5.883 -5.479 1.00 94.69 118 LEU A N 1
ATOM 922 C CA . LEU A 1 118 ? -2.076 5.099 -4.279 1.00 94.69 118 LEU A CA 1
ATOM 923 C C . LEU A 1 118 ? -3.473 5.410 -3.709 1.00 94.69 118 LEU A C 1
ATOM 925 O O . LEU A 1 118 ? -4.073 4.548 -3.071 1.00 94.69 118 LEU A O 1
ATOM 929 N N . HIS A 1 119 ? -4.033 6.586 -4.014 1.00 92.00 119 HIS A N 1
ATOM 930 C CA . HIS A 1 119 ? -5.434 6.936 -3.729 1.00 92.00 119 HIS A CA 1
ATOM 931 C C . HIS A 1 119 ? -6.434 5.935 -4.325 1.00 92.00 119 HIS A C 1
ATOM 933 O O . HIS A 1 119 ? -7.511 5.735 -3.772 1.00 92.00 119 HIS A O 1
ATOM 939 N N . GLY A 1 120 ? -6.082 5.300 -5.448 1.00 91.06 120 GLY A N 1
ATOM 940 C CA . GLY A 1 120 ? -6.932 4.343 -6.155 1.00 91.06 120 GLY A CA 1
ATOM 941 C C . GLY A 1 120 ? -6.790 2.894 -5.691 1.00 91.06 120 GLY A C 1
ATOM 942 O O . GLY A 1 120 ? -7.463 2.021 -6.242 1.00 91.06 120 GLY A O 1
ATOM 943 N N . TRP A 1 121 ? -5.911 2.596 -4.729 1.00 94.50 121 TRP A N 1
ATOM 944 C CA . TRP A 1 121 ? -5.741 1.220 -4.270 1.00 94.50 121 TRP A CA 1
ATOM 945 C C . TRP A 1 121 ? -6.909 0.768 -3.388 1.00 94.50 121 TRP A C 1
ATOM 947 O O . TRP A 1 121 ? -7.185 1.358 -2.341 1.00 94.50 121 TRP A O 1
ATOM 957 N N . ASP A 1 122 ? -7.541 -0.332 -3.803 1.00 92.44 122 ASP A N 1
ATOM 958 C CA . ASP A 1 122 ? -8.626 -0.996 -3.090 1.00 92.44 122 ASP A CA 1
ATOM 959 C C . ASP A 1 122 ? -8.109 -2.084 -2.129 1.00 92.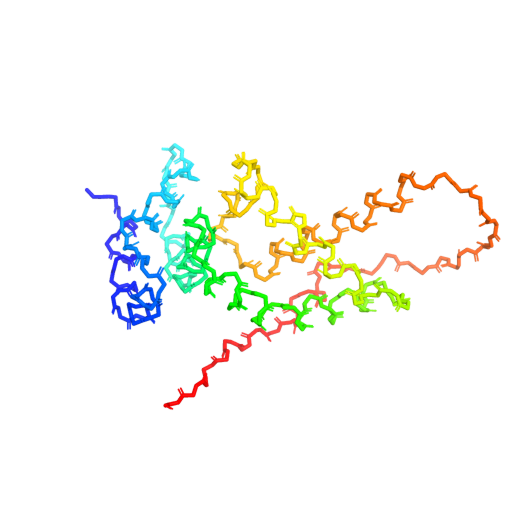44 122 ASP A C 1
ATOM 961 O O . ASP A 1 122 ? -7.572 -3.097 -2.593 1.00 92.44 122 ASP A O 1
ATOM 965 N N . PRO A 1 123 ? -8.331 -1.941 -0.807 1.00 91.88 123 PRO A N 1
ATOM 966 C CA . PRO A 1 123 ? -7.868 -2.889 0.206 1.00 91.88 123 PRO A CA 1
ATOM 967 C C . PRO A 1 123 ? -8.581 -4.246 0.179 1.00 91.88 123 PRO A C 1
ATOM 969 O O . PRO A 1 123 ? -8.193 -5.155 0.905 1.00 91.88 123 PRO A O 1
ATOM 972 N N . ARG A 1 124 ? -9.601 -4.435 -0.667 1.00 90.19 124 ARG A N 1
ATOM 973 C CA . ARG A 1 124 ? -10.129 -5.773 -0.986 1.00 90.19 124 ARG A CA 1
ATOM 974 C C . ARG A 1 124 ? -9.138 -6.605 -1.801 1.00 90.19 124 ARG A C 1
ATOM 976 O O . ARG A 1 124 ? -9.323 -7.812 -1.950 1.00 90.19 124 ARG A O 1
ATOM 983 N N . ARG A 1 125 ? -8.101 -5.974 -2.358 1.00 90.50 125 ARG A N 1
ATOM 984 C CA . ARG A 1 125 ? -7.083 -6.612 -3.186 1.00 90.50 125 ARG A CA 1
ATOM 985 C C . ARG A 1 125 ? -5.705 -6.463 -2.534 1.00 90.50 125 ARG A C 1
ATOM 987 O O . ARG A 1 125 ? -5.343 -5.351 -2.157 1.00 90.50 125 ARG A O 1
ATOM 994 N N . PRO A 1 126 ? -4.896 -7.537 -2.453 1.00 90.88 126 PRO A N 1
ATOM 995 C CA . PRO A 1 126 ? -3.549 -7.447 -1.896 1.00 90.88 126 PRO A CA 1
ATOM 996 C C . PRO A 1 126 ? -2.721 -6.365 -2.592 1.00 90.88 126 PRO A C 1
ATOM 998 O O . PRO A 1 126 ? -2.649 -6.339 -3.827 1.00 90.88 126 PRO A O 1
ATOM 1001 N N . LEU A 1 127 ? -2.070 -5.502 -1.807 1.00 93.88 127 LEU A N 1
ATOM 1002 C CA . LEU A 1 127 ? -1.294 -4.374 -2.325 1.00 93.88 127 LEU A CA 1
ATOM 1003 C C . LEU A 1 127 ? -0.190 -4.837 -3.279 1.00 93.88 127 LEU A C 1
ATOM 1005 O O . LEU A 1 127 ? -0.024 -4.282 -4.362 1.00 93.88 127 LEU A O 1
ATOM 1009 N N . SER A 1 128 ? 0.501 -5.924 -2.929 1.00 91.31 128 SER A N 1
ATOM 1010 C CA . SER A 1 128 ? 1.537 -6.538 -3.767 1.00 91.31 128 SER A CA 1
ATOM 1011 C C . SER A 1 128 ? 1.041 -6.884 -5.172 1.00 91.31 128 SER A C 1
ATOM 1013 O O . SER A 1 128 ? 1.734 -6.617 -6.154 1.00 91.31 128 SER A O 1
ATOM 1015 N N . ARG A 1 129 ? -0.165 -7.453 -5.279 1.00 90.62 129 ARG A N 1
ATOM 1016 C CA . ARG A 1 129 ? -0.754 -7.832 -6.564 1.00 90.62 129 ARG A CA 1
ATOM 1017 C C . ARG A 1 129 ? -1.159 -6.606 -7.367 1.00 90.62 129 ARG A C 1
ATOM 1019 O O . ARG A 1 129 ? -0.917 -6.565 -8.568 1.00 90.62 129 ARG A O 1
ATOM 1026 N N . TRP A 1 130 ? -1.765 -5.622 -6.711 1.00 94.25 130 TRP A N 1
ATOM 1027 C CA . TRP A 1 130 ? -2.170 -4.383 -7.365 1.00 94.25 130 TRP A CA 1
ATOM 1028 C C . TRP A 1 130 ? -0.960 -3.605 -7.909 1.00 94.25 130 TRP A C 1
ATOM 1030 O O . TRP A 1 130 ? -0.980 -3.191 -9.064 1.00 94.25 130 TRP A O 1
ATOM 1040 N N . LEU A 1 131 ? 0.127 -3.503 -7.135 1.00 95.00 131 LEU A N 1
ATOM 1041 C CA . LEU A 1 131 ? 1.382 -2.888 -7.582 1.00 95.00 131 LEU A CA 1
ATOM 1042 C C . LEU A 1 131 ? 1.991 -3.622 -8.786 1.00 95.00 131 LEU A C 1
ATOM 1044 O O . LEU A 1 131 ? 2.456 -2.977 -9.722 1.00 95.00 131 LEU A O 1
ATOM 1048 N N . ALA A 1 132 ? 1.973 -4.958 -8.780 1.00 91.81 132 ALA A N 1
ATOM 1049 C CA . ALA A 1 132 ? 2.478 -5.752 -9.898 1.00 91.81 132 ALA A CA 1
ATOM 1050 C C . ALA A 1 132 ? 1.659 -5.526 -11.177 1.00 91.81 132 ALA A C 1
ATOM 1052 O O . ALA A 1 132 ? 2.237 -5.331 -12.243 1.00 91.81 132 ALA A O 1
ATOM 1053 N N . ASP A 1 133 ? 0.328 -5.491 -11.072 1.00 90.88 133 ASP A N 1
ATOM 1054 C CA . ASP A 1 133 ? -0.537 -5.219 -12.224 1.00 90.88 133 ASP A CA 1
ATOM 1055 C C . ASP A 1 133 ? -0.283 -3.815 -12.802 1.00 90.88 133 ASP A C 1
ATOM 1057 O O . ASP A 1 133 ? -0.218 -3.663 -14.022 1.00 90.88 133 ASP A O 1
ATOM 1061 N N . LEU A 1 134 ? -0.075 -2.800 -11.952 1.00 92.44 134 LEU A N 1
ATOM 1062 C CA . LEU A 1 134 ? 0.299 -1.457 -12.410 1.00 92.44 134 LEU A CA 1
ATOM 1063 C C . LEU A 1 134 ? 1.652 -1.446 -13.125 1.00 92.44 134 LEU A C 1
ATOM 1065 O O . LEU A 1 134 ? 1.767 -0.874 -14.209 1.00 92.44 134 LEU A O 1
ATOM 1069 N N . LEU A 1 135 ? 2.665 -2.089 -12.539 1.00 91.56 135 LEU A N 1
ATOM 1070 C CA . LEU A 1 135 ? 3.995 -2.196 -13.134 1.00 91.56 135 LEU A CA 1
ATOM 1071 C C . LEU A 1 135 ? 3.932 -2.866 -14.512 1.00 91.56 135 LEU A C 1
ATOM 1073 O O . LEU A 1 135 ? 4.485 -2.347 -15.480 1.00 91.56 135 LEU A O 1
ATOM 1077 N N . PHE A 1 136 ? 3.243 -4.002 -14.626 1.00 89.88 136 PHE A N 1
ATOM 1078 C CA . PHE A 1 136 ? 3.130 -4.720 -15.896 1.00 89.88 136 PHE A CA 1
ATOM 1079 C C . PHE A 1 136 ? 2.330 -3.938 -16.931 1.00 89.88 136 PHE A C 1
ATOM 1081 O O . PHE A 1 136 ? 2.738 -3.895 -18.090 1.00 89.88 136 PHE A O 1
ATOM 1088 N N . GLY A 1 137 ? 1.260 -3.256 -16.514 1.00 87.75 137 GLY A N 1
ATOM 1089 C CA . GLY A 1 137 ? 0.513 -2.348 -17.379 1.00 87.75 137 GLY A CA 1
ATOM 1090 C C . GLY A 1 137 ? 1.394 -1.228 -17.940 1.00 87.75 137 GLY A C 1
ATOM 1091 O O . GLY A 1 137 ? 1.380 -0.983 -19.145 1.00 87.75 137 GLY A O 1
ATOM 1092 N N . GLN A 1 138 ? 2.228 -0.601 -17.102 1.00 85.69 138 GLN A N 1
ATOM 1093 C CA . GLN A 1 138 ? 3.178 0.425 -17.548 1.00 85.69 138 GLN A CA 1
ATOM 1094 C C . GLN A 1 138 ? 4.210 -0.125 -18.538 1.00 85.69 138 GLN A C 1
ATOM 1096 O O . GLN A 1 138 ? 4.466 0.498 -19.570 1.00 85.69 138 GLN A O 1
ATOM 1101 N N . VAL A 1 139 ? 4.794 -1.296 -18.262 1.00 84.88 139 VAL A N 1
ATOM 1102 C CA . VAL A 1 139 ? 5.799 -1.892 -19.157 1.00 84.88 139 VAL A CA 1
ATOM 1103 C C . VAL A 1 139 ? 5.174 -2.332 -20.481 1.00 84.88 139 VAL A C 1
ATOM 1105 O O . VAL A 1 139 ? 5.783 -2.146 -21.535 1.00 84.88 139 VAL A O 1
ATOM 1108 N N . GLN A 1 140 ? 3.959 -2.881 -20.457 1.00 84.75 140 GLN A N 1
ATOM 1109 C CA . GLN A 1 140 ? 3.223 -3.225 -21.671 1.00 84.75 140 GLN A CA 1
ATOM 1110 C C . GLN A 1 140 ? 2.922 -1.975 -22.507 1.00 84.75 140 GLN A C 1
ATOM 1112 O O . GLN A 1 140 ? 3.241 -1.949 -23.694 1.00 84.75 140 GLN A O 1
ATOM 1117 N N . HIS A 1 141 ? 2.413 -0.911 -21.885 1.00 81.88 141 HIS A N 1
ATOM 1118 C CA . HIS A 1 141 ? 2.129 0.341 -22.581 1.00 81.88 141 HIS A CA 1
ATOM 1119 C C . HIS A 1 141 ? 3.397 0.965 -23.188 1.00 81.88 141 HIS A C 1
ATOM 1121 O O . HIS A 1 141 ? 3.400 1.402 -24.337 1.00 81.88 141 HIS A O 1
ATOM 1127 N N . ALA A 1 142 ? 4.517 0.936 -22.459 1.00 77.75 142 ALA A N 1
ATOM 1128 C CA . ALA A 1 142 ? 5.802 1.407 -22.969 1.00 77.75 142 ALA A CA 1
ATOM 1129 C C . ALA A 1 142 ? 6.290 0.603 -24.188 1.00 77.75 142 ALA A C 1
ATOM 1131 O O . ALA A 1 142 ? 6.919 1.174 -25.074 1.00 77.75 142 ALA A O 1
ATOM 1132 N N . ARG A 1 143 ? 5.998 -0.702 -24.262 1.00 75.06 143 ARG A N 1
ATOM 1133 C CA . ARG A 1 143 ? 6.322 -1.538 -25.432 1.00 75.06 143 ARG A CA 1
ATOM 1134 C C . ARG A 1 143 ? 5.460 -1.205 -26.642 1.00 75.06 143 ARG A C 1
ATOM 1136 O O . ARG A 1 143 ? 5.980 -1.169 -27.750 1.00 75.06 143 ARG A O 1
ATOM 1143 N N . GLU A 1 144 ? 4.172 -0.966 -26.430 1.00 74.69 144 GLU A N 1
ATOM 1144 C CA . GLU A 1 144 ? 3.217 -0.636 -27.495 1.00 74.69 144 GLU A CA 1
ATOM 1145 C C . GLU A 1 144 ? 3.480 0.758 -28.092 1.00 74.69 144 GLU A C 1
ATOM 1147 O O . GLU A 1 144 ? 3.322 0.960 -29.295 1.00 74.69 144 GLU A O 1
ATOM 1152 N N . CYS A 1 145 ? 3.952 1.705 -27.275 1.00 64.38 145 CYS A N 1
ATOM 1153 C CA . CYS A 1 145 ? 4.256 3.077 -27.690 1.00 64.38 145 CYS A CA 1
ATOM 1154 C C . CYS A 1 145 ? 5.619 3.250 -28.390 1.00 64.38 145 CYS A C 1
ATOM 1156 O O . CYS A 1 145 ? 5.897 4.332 -28.912 1.00 64.38 145 CYS A O 1
ATOM 1158 N N . VAL A 1 146 ? 6.475 2.222 -28.432 1.00 57.06 146 VAL A N 1
ATOM 1159 C CA . VAL A 1 146 ? 7.708 2.241 -29.236 1.00 57.06 146 VAL A CA 1
ATOM 1160 C C . VAL A 1 146 ? 7.373 1.721 -30.640 1.00 57.06 146 VAL A C 1
ATOM 1162 O O . VAL A 1 146 ? 7.171 0.516 -30.799 1.00 57.06 146 VAL A O 1
ATOM 1165 N N . PRO A 1 147 ? 7.325 2.571 -31.689 1.00 45.78 147 PRO A N 1
ATOM 1166 C CA . PRO A 1 147 ? 7.132 2.079 -33.045 1.00 45.78 147 PRO A CA 1
ATOM 1167 C C . PRO A 1 147 ? 8.284 1.137 -33.400 1.00 45.78 147 PRO A C 1
ATOM 1169 O O . PRO A 1 147 ? 9.459 1.463 -33.215 1.00 45.78 147 PRO A O 1
ATOM 1172 N N . ALA A 1 148 ? 7.930 -0.049 -33.892 1.00 44.47 148 ALA A N 1
ATOM 1173 C CA . ALA A 1 148 ? 8.855 -1.107 -34.256 1.00 44.47 148 ALA A CA 1
ATOM 1174 C C . ALA A 1 148 ? 9.904 -0.615 -35.266 1.00 44.47 148 ALA A C 1
ATOM 1176 O O . ALA A 1 148 ? 9.695 -0.632 -36.475 1.00 44.47 148 ALA A O 1
ATOM 1177 N N . CYS A 1 149 ? 11.079 -0.246 -34.768 1.00 38.81 149 CYS A N 1
ATOM 1178 C CA . CYS A 1 149 ? 12.309 -0.267 -35.539 1.00 38.81 149 CYS A CA 1
ATOM 1179 C C . CYS A 1 149 ? 13.237 -1.312 -34.923 1.00 38.81 149 CYS A C 1
ATOM 1181 O O . CYS A 1 149 ? 14.184 -0.981 -34.214 1.00 38.81 149 CYS A O 1
ATOM 1183 N N . ARG A 1 150 ? 12.912 -2.589 -35.160 1.00 41.81 150 ARG A N 1
ATOM 1184 C CA . ARG A 1 150 ? 13.844 -3.628 -35.632 1.00 41.81 150 ARG A CA 1
ATOM 1185 C C . ARG A 1 150 ? 13.207 -5.015 -35.569 1.00 41.81 150 ARG A C 1
ATOM 1187 O O . ARG A 1 150 ? 12.807 -5.517 -34.527 1.00 41.81 150 ARG A O 1
ATOM 1194 N N . THR A 1 151 ? 13.176 -5.607 -36.750 1.00 47.81 151 THR A N 1
ATOM 1195 C CA . THR A 1 151 ? 13.019 -7.013 -37.108 1.00 47.81 151 THR A CA 1
ATOM 1196 C C . THR A 1 151 ? 13.823 -7.971 -36.219 1.00 47.81 151 THR A C 1
ATOM 1198 O O . THR A 1 151 ? 15.046 -7.880 -36.169 1.00 47.81 151 THR A O 1
ATOM 1201 N N . ALA A 1 152 ? 13.141 -8.953 -35.623 1.00 37.28 152 ALA A N 1
ATOM 1202 C CA . ALA A 1 152 ? 13.569 -10.355 -35.501 1.00 37.28 152 ALA A CA 1
ATOM 1203 C C . ALA A 1 152 ? 12.350 -11.206 -35.078 1.00 37.28 152 ALA A C 1
ATOM 1205 O O . ALA A 1 152 ? 11.552 -10.735 -34.267 1.00 37.28 152 ALA A O 1
ATOM 1206 N N . PRO A 1 153 ? 12.155 -12.426 -35.614 1.00 39.59 153 PRO A N 1
ATOM 1207 C CA . PRO A 1 153 ? 10.950 -13.205 -35.348 1.00 39.59 153 PRO A CA 1
ATOM 1208 C C . PRO A 1 153 ? 10.966 -13.731 -33.907 1.00 39.59 153 PRO A C 1
ATOM 1210 O O . PRO A 1 153 ? 11.782 -14.582 -33.549 1.00 39.59 153 PRO A O 1
ATOM 1213 N N . ALA A 1 154 ? 10.057 -13.218 -33.078 1.00 42.69 154 ALA A N 1
ATOM 1214 C CA . ALA A 1 154 ? 9.786 -13.765 -31.758 1.00 42.69 154 ALA A CA 1
ATOM 1215 C C . ALA A 1 154 ? 9.114 -15.134 -31.927 1.00 42.69 154 ALA A C 1
ATOM 1217 O O . ALA A 1 154 ? 8.066 -15.254 -32.561 1.00 42.69 154 ALA A O 1
ATOM 1218 N N . ARG A 1 155 ? 9.753 -16.177 -31.390 1.00 40.69 155 ARG A N 1
ATOM 1219 C CA . ARG A 1 155 ? 9.163 -17.511 -31.289 1.00 40.69 155 ARG A CA 1
ATOM 1220 C C . ARG A 1 155 ? 7.863 -17.409 -30.497 1.00 40.69 155 ARG A C 1
ATOM 1222 O O . ARG A 1 155 ? 7.871 -16.922 -29.369 1.00 40.69 155 ARG A O 1
ATOM 1229 N N . ALA A 1 156 ? 6.785 -17.889 -31.107 1.00 46.06 156 ALA A N 1
ATOM 1230 C CA . ALA A 1 156 ? 5.539 -18.192 -30.432 1.00 46.06 156 ALA A CA 1
ATOM 1231 C C . ALA A 1 156 ? 5.833 -19.170 -29.289 1.00 46.06 156 ALA A C 1
ATOM 1233 O O . ALA A 1 156 ? 6.344 -20.266 -29.520 1.00 46.06 156 ALA A O 1
ATOM 1234 N N . LEU A 1 157 ? 5.554 -18.745 -28.063 1.00 42.50 157 LEU A N 1
ATOM 1235 C CA . LEU A 1 157 ? 5.365 -19.649 -26.944 1.00 42.50 157 LEU A CA 1
ATOM 1236 C C . LEU A 1 157 ? 3.972 -19.360 -26.415 1.00 42.50 157 LEU A C 1
ATOM 1238 O O . LEU A 1 157 ? 3.671 -18.260 -25.954 1.00 42.50 157 LEU A O 1
ATOM 1242 N N . ASP A 1 158 ? 3.138 -20.360 -26.658 1.00 38.53 158 ASP A N 1
ATOM 1243 C CA . ASP A 1 158 ? 1.726 -20.439 -26.371 1.00 38.53 158 ASP A CA 1
ATOM 1244 C C . ASP A 1 158 ? 1.383 -19.965 -24.962 1.00 38.53 158 ASP A C 1
ATOM 1246 O O . ASP A 1 158 ? 2.000 -20.364 -23.977 1.00 38.53 158 ASP A O 1
ATOM 1250 N N . THR A 1 159 ? 0.349 -19.129 -24.914 1.00 45.03 159 THR A N 1
ATOM 1251 C CA . THR A 1 159 ? -0.818 -19.228 -24.032 1.00 45.03 159 THR A CA 1
ATOM 1252 C C . THR A 1 159 ? -0.684 -20.246 -22.891 1.00 45.03 159 THR A C 1
ATOM 1254 O O . THR A 1 159 ? -1.270 -21.325 -22.932 1.00 45.03 159 THR A O 1
ATOM 1257 N N . LEU A 1 160 ? 0.066 -19.896 -21.849 1.00 40.84 160 LEU A N 1
ATOM 1258 C CA . LEU A 1 160 ? 0.029 -20.593 -20.568 1.00 40.84 160 LEU A CA 1
ATOM 1259 C C . LEU A 1 160 ? -0.555 -19.649 -19.523 1.00 40.84 160 LEU A C 1
ATOM 1261 O O . LEU A 1 160 ? -0.139 -18.502 -19.392 1.00 40.84 160 LEU A O 1
ATOM 1265 N N . ASP A 1 161 ? -1.587 -20.158 -18.861 1.00 45.22 161 ASP A N 1
ATOM 1266 C CA . ASP A 1 161 ? -2.470 -19.553 -17.869 1.00 45.22 161 ASP A CA 1
ATOM 1267 C C . ASP A 1 161 ? -1.752 -18.652 -16.837 1.00 45.22 161 ASP A C 1
ATOM 1269 O O . ASP A 1 161 ? -1.407 -19.053 -15.724 1.00 45.22 161 ASP A O 1
ATOM 1273 N N . ILE A 1 162 ? -1.591 -17.372 -17.192 1.00 48.28 162 ILE A N 1
ATOM 1274 C CA . ILE A 1 162 ? -0.992 -16.290 -16.379 1.00 48.28 162 ILE A CA 1
ATOM 1275 C C . ILE A 1 162 ? -1.726 -16.105 -15.031 1.00 48.28 162 ILE A C 1
ATOM 1277 O O . ILE A 1 162 ? -1.196 -15.530 -14.076 1.00 48.28 162 ILE A O 1
ATOM 1281 N N . VAL A 1 163 ? -2.965 -16.590 -14.939 1.00 46.56 163 VAL A N 1
ATOM 1282 C CA . VAL A 1 163 ? -3.816 -16.462 -13.752 1.00 46.56 163 VAL A CA 1
ATOM 1283 C C . VAL A 1 163 ? -3.514 -17.541 -12.706 1.00 46.56 163 VAL A C 1
ATOM 1285 O O . VAL A 1 163 ? -3.650 -17.262 -11.513 1.00 46.56 163 VAL A O 1
ATOM 1288 N N . ASP A 1 164 ? -3.070 -18.735 -13.110 1.00 36.66 164 ASP A N 1
ATOM 1289 C CA . ASP A 1 164 ? -2.908 -19.870 -12.191 1.00 36.66 164 ASP A CA 1
ATOM 1290 C C . ASP A 1 164 ? -1.509 -19.904 -11.551 1.00 36.66 164 ASP A C 1
ATOM 1292 O O . ASP A 1 164 ? -1.380 -20.170 -10.357 1.00 36.66 164 ASP A O 1
ATOM 1296 N N . GLU A 1 165 ? -0.464 -19.483 -12.271 1.00 39.41 165 GLU A N 1
ATOM 1297 C CA . GLU A 1 165 ? 0.908 -19.427 -11.732 1.00 39.41 165 GLU A CA 1
ATOM 1298 C C . GLU A 1 165 ? 1.104 -18.274 -10.723 1.00 39.41 165 GLU A C 1
ATOM 1300 O O . GLU A 1 165 ? 1.908 -18.341 -9.787 1.00 39.41 165 GLU A O 1
ATOM 1305 N N . ALA A 1 166 ? 0.269 -17.235 -10.817 1.00 45.19 166 ALA A N 1
ATOM 1306 C CA . ALA A 1 166 ? 0.198 -16.186 -9.807 1.00 45.19 166 ALA A CA 1
ATOM 1307 C C . ALA A 1 166 ? -0.428 -16.655 -8.478 1.00 45.19 166 ALA A C 1
ATOM 1309 O O . ALA A 1 166 ? -0.210 -16.008 -7.450 1.00 45.19 166 ALA A O 1
ATOM 1310 N N . ARG A 1 167 ? -1.185 -17.768 -8.459 1.00 38.56 167 ARG A N 1
ATOM 1311 C CA . ARG A 1 167 ? -1.750 -18.342 -7.220 1.00 38.56 167 ARG A CA 1
ATOM 1312 C C . ARG A 1 167 ? -0.697 -19.055 -6.372 1.00 38.56 167 ARG A C 1
ATOM 1314 O O . ARG A 1 167 ? -0.882 -19.194 -5.165 1.00 38.56 167 ARG A O 1
ATOM 1321 N N . THR A 1 168 ? 0.410 -19.481 -6.979 1.00 42.00 168 THR A N 1
ATOM 1322 C CA . THR A 1 168 ? 1.506 -20.194 -6.305 1.00 42.00 168 THR A CA 1
ATOM 1323 C C . THR A 1 168 ? 2.494 -19.294 -5.569 1.00 42.00 168 THR A C 1
ATOM 1325 O O . THR A 1 168 ? 3.272 -19.801 -4.758 1.00 42.00 168 THR A O 1
ATOM 1328 N N . LEU A 1 169 ? 2.426 -17.970 -5.745 1.00 45.56 169 LEU A N 1
ATOM 1329 C CA . LEU A 1 169 ? 3.147 -17.019 -4.898 1.00 45.56 169 LEU A CA 1
ATOM 1330 C C . LEU A 1 169 ? 2.473 -16.967 -3.517 1.00 45.56 169 LEU A C 1
ATOM 1332 O O . LEU A 1 169 ? 1.753 -16.032 -3.181 1.00 45.56 169 LEU A O 1
ATOM 1336 N N . ARG A 1 170 ? 2.668 -18.010 -2.700 1.00 38.78 170 ARG A N 1
ATOM 1337 C CA . ARG A 1 170 ? 2.338 -17.967 -1.272 1.00 38.78 170 ARG A CA 1
ATOM 1338 C C . ARG A 1 170 ? 3.149 -16.835 -0.654 1.00 38.78 170 ARG A C 1
ATOM 1340 O O . ARG A 1 170 ? 4.371 -16.901 -0.609 1.00 38.78 170 ARG A O 1
ATOM 1347 N N . PHE A 1 171 ? 2.447 -15.808 -0.190 1.00 45.31 171 PHE A N 1
ATOM 1348 C CA . PHE A 1 171 ? 2.999 -14.654 0.504 1.00 45.31 171 PHE A CA 1
ATOM 1349 C C . PHE A 1 171 ? 3.122 -14.969 2.001 1.00 45.31 171 PHE A C 1
ATOM 1351 O O . PHE A 1 171 ? 2.126 -14.857 2.718 1.00 45.31 171 PHE A O 1
ATOM 1358 N N . PRO A 1 172 ? 4.299 -15.340 2.535 1.00 36.84 172 PRO A N 1
ATOM 1359 C CA . PRO A 1 172 ? 4.526 -15.132 3.949 1.00 36.84 172 PRO A CA 1
ATOM 1360 C C . PRO A 1 172 ? 4.609 -13.617 4.169 1.00 36.84 172 PRO A C 1
ATOM 1362 O O . PRO A 1 172 ? 5.494 -12.940 3.632 1.00 36.84 172 PRO A O 1
ATOM 1365 N N . LEU A 1 173 ? 3.665 -13.080 4.951 1.00 34.69 173 LEU A N 1
ATOM 1366 C CA . LEU A 1 173 ? 3.918 -11.869 5.726 1.00 34.69 173 LEU A CA 1
ATOM 1367 C C . LEU A 1 173 ? 5.231 -12.124 6.464 1.00 34.69 173 LEU A C 1
ATOM 1369 O O . LEU A 1 173 ? 5.346 -13.110 7.194 1.00 34.69 173 LEU A O 1
ATOM 1373 N N . ILE A 1 174 ? 6.238 -11.288 6.218 1.00 35.00 174 ILE A N 1
ATOM 1374 C CA . ILE A 1 174 ? 7.461 -11.318 7.013 1.00 35.00 174 ILE A CA 1
ATOM 1375 C C . ILE A 1 174 ? 7.042 -10.860 8.410 1.00 35.00 174 ILE A C 1
ATOM 1377 O O . ILE A 1 174 ? 6.966 -9.673 8.700 1.00 35.00 174 ILE A O 1
ATOM 1381 N N . ALA A 1 175 ? 6.703 -11.827 9.257 1.00 37.72 175 ALA A N 1
ATOM 1382 C CA . ALA A 1 175 ? 6.752 -11.680 10.694 1.00 37.72 175 ALA A CA 1
ATOM 1383 C C . ALA A 1 175 ? 8.231 -11.768 11.083 1.00 37.72 175 ALA A C 1
ATOM 1385 O O . ALA A 1 175 ? 8.765 -12.854 11.286 1.00 37.7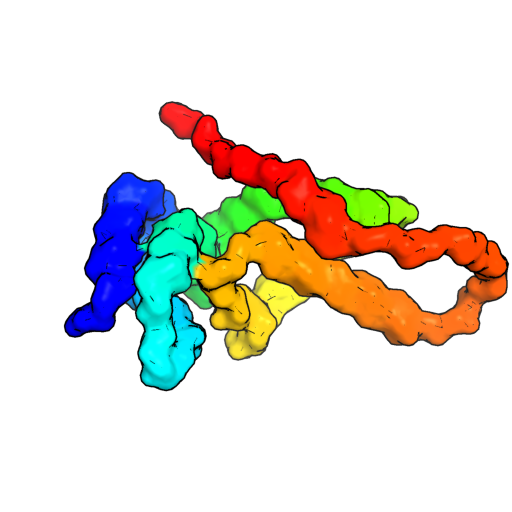2 175 ALA A O 1
ATOM 1386 N N . ALA A 1 176 ? 8.916 -10.630 11.086 1.00 30.78 176 ALA A N 1
ATOM 1387 C CA . ALA A 1 176 ? 10.272 -10.475 11.604 1.00 30.78 176 ALA A CA 1
ATOM 1388 C C . ALA A 1 176 ? 10.466 -8.963 11.842 1.00 30.78 176 ALA A C 1
ATOM 1390 O O . ALA A 1 176 ? 10.143 -8.182 10.957 1.00 30.78 176 ALA A O 1
ATOM 1391 N N . VAL A 1 177 ? 10.926 -8.447 12.979 1.00 31.61 177 VAL A N 1
ATOM 1392 C CA . VAL A 1 177 ? 11.766 -9.000 14.047 1.00 31.61 177 VAL A CA 1
ATOM 1393 C C . VAL A 1 177 ? 11.382 -8.302 15.365 1.00 31.61 177 VAL A C 1
ATOM 1395 O O . VAL A 1 177 ? 10.896 -7.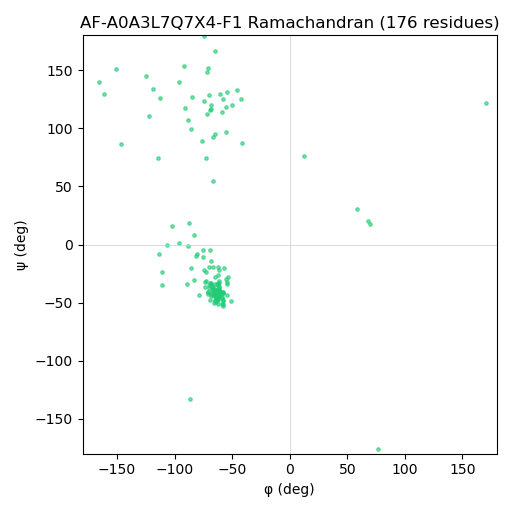172 15.345 1.00 31.61 177 VAL A O 1
ATOM 1398 N N . GLN A 1 178 ? 11.551 -9.030 16.472 1.00 33.31 178 GLN A N 1
ATOM 1399 C CA . GLN A 1 178 ? 11.332 -8.618 17.865 1.00 33.31 178 GLN A CA 1
ATOM 1400 C C . GLN A 1 178 ? 12.107 -7.363 18.276 1.00 33.31 178 GLN A C 1
ATOM 1402 O O . GLN A 1 178 ? 13.231 -7.172 17.763 1.00 33.31 178 GLN A O 1
#

Sequence (178 aa):
MKRWETPLRRAFFSDAGRFAASMGVSVDACVAHVRALQPDAGFSVFEADTIRASVLDLVLVTGCVQHAPQAWSELRLQHSWRLREALNTWSPSRDGGLQIERFWSDLQAATDRGELGLHGWDPRRPLSRWLADLLFGQVQHARECVPACRTAPARALDTLDIVDEARTLRFPLIAAVQ

Solvent-accessible surface area (backbone atoms only — not comparable to full-atom values): 10621 Å² total; per-residue (Å²): 132,62,87,51,54,60,58,35,52,50,39,33,63,74,76,25,38,72,64,21,56,80,48,73,43,50,71,66,55,42,51,48,56,56,57,74,69,54,54,97,89,58,76,54,73,70,48,35,51,40,35,33,74,32,38,56,60,39,40,36,44,45,13,41,71,70,65,27,69,63,24,48,52,50,51,47,66,75,42,49,64,58,45,46,52,54,43,43,71,77,50,79,50,98,54,52,69,61,53,52,56,47,47,52,52,52,42,48,52,31,31,74,71,68,42,88,24,62,81,62,64,55,53,76,45,63,64,72,59,54,54,44,53,50,50,50,50,52,54,50,50,57,57,70,72,48,78,90,84,74,94,73,89,77,79,88,73,77,94,65,68,74,73,62,65,62,67,69,65,74,75,76,77,80,86,74,81,136

Radius of gyration: 18.26 Å; Cα contacts (8 Å, |Δi|>4): 129; chains: 1; bounding box: 43×36×55 Å

pLDDT: mean 80.3, std 19.95, range [30.78, 96.94]

Foldseek 3Di:
DPPLLVLLVVLCVPPPVVVLVVLVHDSVLLVVLQVVVADPVGDDPLLSVLLSVCSNVSSLLSSLLVVRVVSLVVVCVVAVVVLLVLCCVVPVDPCSVVLSVVLSVVLSVCSVVVHCHSSVDHSSDDPNVVSNVSSVVVVVVVVVPDPDDDDDDDDDDDDDDPPVVVVPPPDDPPPDDD

Nearest PDB structures (foldseek):
  5or5-assembly1_A  TM=8.200E-01  e=6.218E-02  Escherichia coli K-12
  1or7-assembly3_B  TM=8.235E-01  e=5.676E-01  Escherichia coli
  4lup-assembly2_C  TM=6.322E-01  e=3.762E-01  Escherichia coli
  1or7-assembly3_A  TM=6.398E-01  e=6.623E-01  Escherichia coli